Protein AF-A0A147GNE6-F1 (afdb_monomer_lite)

Sequence (212 aa):
MFSPSEQPIYFDRAHRKVYYVHQGRKRFWLFDPSVVEARSADWSLVDAELHTKLGGSTTSISRSYHMVFLVRSSERDPTIVDHFVLPALDFPGAMWEYIRGYMEAGTPPLRAGEAPPFKGQGFDMIEALKQRIRDYRRDWKEFFWKQLFFHLTLPLFLVFLLVNRCVVWTAQTVHWPKEITEALGPPITEADLAADSEHRLRAASERTAAGA

Radius of gyration: 23.29 Å; chains: 1; bounding box: 66×35×62 Å

Organism: NCBI:txid433924

Foldseek 3Di:
DDAFPDFDWDQDQVQQKIKTWDFPDPPPDPPDDTDIEIDMAHNLQKDKDKDWDWDDDPVDIDIFIKIKIFGAPDNVGRDTPGIDIDGTAPCVPLVVCQSCCSRPHPDDHDDPPDDRDPPPDDPPPVVVVVVCVVCVVVCCVVPVVVVVVCVVCVVVVVVVVVVVVVCVVPRDDYDYDPVVDVSVDDDCDVVNVVVPPVCPVHNDDPPPPPPD

Structure (mmCIF, N/CA/C/O backbone):
data_AF-A0A147GNE6-F1
#
_entry.id   AF-A0A147GNE6-F1
#
loop_
_atom_site.group_PDB
_atom_site.id
_atom_site.type_symbol
_atom_site.label_atom_id
_atom_site.label_alt_id
_atom_site.label_comp_id
_atom_site.label_asym_id
_atom_site.label_entity_id
_atom_site.label_seq_id
_atom_site.pdbx_PDB_ins_code
_atom_site.Cartn_x
_atom_site.Cartn_y
_atom_site.Cartn_z
_atom_site.occupancy
_atom_site.B_iso_or_equiv
_atom_site.auth_seq_id
_atom_site.auth_comp_id
_atom_site.auth_asym_id
_atom_site.auth_atom_id
_atom_site.pdbx_PDB_model_num
ATOM 1 N N . MET A 1 1 ? 15.243 -9.785 6.137 1.00 45.12 1 MET A N 1
ATOM 2 C CA . MET A 1 1 ? 13.906 -10.326 5.841 1.00 45.12 1 MET A CA 1
ATOM 3 C C . MET A 1 1 ? 13.143 -9.370 4.953 1.00 45.12 1 MET A C 1
ATOM 5 O O . MET A 1 1 ? 13.105 -8.182 5.273 1.00 45.12 1 MET A O 1
ATOM 9 N N . PHE A 1 2 ? 12.665 -9.886 3.825 1.00 40.91 2 PHE A N 1
ATOM 10 C CA . PHE A 1 2 ? 11.980 -9.136 2.777 1.00 40.91 2 PHE A CA 1
ATOM 11 C C . PHE A 1 2 ? 10.545 -8.830 3.202 1.00 40.91 2 PHE A C 1
ATOM 13 O O . PHE A 1 2 ? 9.928 -9.648 3.879 1.00 40.91 2 PHE A O 1
ATOM 20 N N . SER A 1 3 ? 10.045 -7.648 2.844 1.00 46.22 3 SER A N 1
ATOM 21 C CA . SER A 1 3 ? 8.628 -7.331 3.017 1.00 46.22 3 SER A CA 1
ATOM 22 C C . SER A 1 3 ? 7.775 -8.278 2.155 1.00 46.22 3 SER A C 1
ATOM 24 O O . SER A 1 3 ? 8.269 -8.748 1.125 1.00 46.22 3 SER A O 1
ATOM 26 N N . PRO A 1 4 ? 6.513 -8.541 2.534 1.00 51.97 4 PRO A N 1
ATOM 27 C CA . PRO A 1 4 ? 5.564 -9.278 1.711 1.00 51.97 4 PRO A CA 1
ATOM 28 C C . PRO A 1 4 ? 5.521 -8.680 0.305 1.00 51.97 4 PRO A C 1
ATOM 30 O O . PRO A 1 4 ? 5.597 -7.454 0.158 1.00 51.97 4 PRO A O 1
ATOM 33 N N . SER A 1 5 ? 5.397 -9.536 -0.712 1.00 51.81 5 SER A N 1
ATOM 34 C CA . SER A 1 5 ? 5.250 -9.104 -2.109 1.00 51.81 5 SER A CA 1
ATOM 35 C C . SER A 1 5 ? 4.033 -8.201 -2.296 1.00 51.81 5 SER A C 1
ATOM 37 O O . SER A 1 5 ? 4.056 -7.307 -3.139 1.00 51.81 5 SER A O 1
ATOM 39 N N . GLU A 1 6 ? 3.003 -8.412 -1.476 1.00 58.81 6 GLU A N 1
ATOM 40 C CA . GLU A 1 6 ? 1.766 -7.648 -1.478 1.00 58.81 6 GLU A CA 1
ATOM 41 C C . GLU A 1 6 ? 1.372 -7.276 -0.044 1.00 58.81 6 GLU A C 1
ATOM 43 O O . GLU A 1 6 ? 1.338 -8.116 0.855 1.00 58.81 6 GLU A O 1
ATOM 48 N N . GLN A 1 7 ? 1.066 -5.998 0.168 1.00 64.94 7 GLN A N 1
ATOM 49 C CA . GLN A 1 7 ? 0.439 -5.483 1.387 1.00 64.94 7 GLN A CA 1
ATOM 50 C C . GLN A 1 7 ? -0.898 -4.859 0.986 1.00 64.94 7 GLN A C 1
ATOM 52 O O . GLN A 1 7 ? -1.028 -3.632 0.997 1.00 64.94 7 GLN A O 1
ATOM 57 N N . PRO A 1 8 ? -1.861 -5.664 0.504 1.00 71.50 8 PRO A N 1
ATOM 58 C CA . PRO A 1 8 ? -3.155 -5.127 0.137 1.00 71.50 8 PRO A CA 1
ATOM 59 C C . PRO A 1 8 ? -3.835 -4.586 1.396 1.00 71.50 8 PRO A C 1
ATOM 61 O O . PRO A 1 8 ? -3.737 -5.150 2.489 1.00 71.50 8 PRO A O 1
ATOM 64 N N . ILE A 1 9 ? -4.508 -3.460 1.217 1.00 81.38 9 ILE A N 1
ATOM 65 C CA . ILE A 1 9 ? -5.339 -2.832 2.232 1.00 81.38 9 ILE A CA 1
ATOM 66 C C . ILE A 1 9 ? -6.736 -2.796 1.634 1.00 81.38 9 ILE A C 1
ATOM 68 O O . ILE A 1 9 ? -6.919 -2.291 0.525 1.00 81.38 9 ILE A O 1
ATOM 72 N N . TYR A 1 10 ? -7.700 -3.357 2.350 1.00 82.31 10 TYR A N 1
ATOM 73 C CA . TYR A 1 10 ? -9.092 -3.369 1.939 1.00 82.31 10 TYR A CA 1
ATOM 74 C C . TYR A 1 10 ? -9.930 -2.550 2.908 1.00 82.31 10 TYR A C 1
ATOM 76 O O . TYR A 1 10 ? -9.891 -2.764 4.119 1.00 82.31 10 TYR A O 1
ATOM 84 N N . PHE A 1 11 ? -10.714 -1.637 2.352 1.00 82.38 11 PHE A N 1
ATOM 85 C CA . PHE A 1 11 ? -11.645 -0.800 3.090 1.00 82.38 11 PHE A CA 1
ATOM 86 C C . PHE A 1 11 ? -13.054 -1.369 2.910 1.00 82.38 11 PHE A C 1
ATOM 88 O O . PHE A 1 11 ? -13.642 -1.289 1.828 1.00 82.38 11 PHE A O 1
ATOM 95 N N . ASP A 1 12 ? -13.589 -1.969 3.969 1.00 79.44 12 ASP A N 1
ATOM 96 C CA . ASP A 1 12 ? -14.934 -2.525 3.996 1.00 79.44 12 ASP A CA 1
ATOM 97 C C . ASP A 1 12 ? -15.895 -1.546 4.660 1.00 79.44 12 ASP A C 1
ATOM 99 O O . ASP A 1 12 ? -15.990 -1.430 5.886 1.00 79.44 12 ASP A O 1
ATOM 103 N N . ARG A 1 13 ? -16.648 -0.852 3.812 1.00 77.69 13 ARG A N 1
ATOM 104 C CA . ARG A 1 13 ? -17.685 0.074 4.245 1.00 77.69 13 ARG A CA 1
ATOM 105 C C . ARG A 1 13 ? -18.858 -0.642 4.918 1.00 77.69 13 ARG A C 1
ATOM 107 O O . ARG A 1 13 ? -19.396 -0.107 5.884 1.00 77.69 13 ARG A O 1
ATOM 114 N N . ALA A 1 14 ? -19.277 -1.807 4.419 1.00 74.56 14 ALA A N 1
ATOM 115 C CA . ALA A 1 14 ? -20.491 -2.481 4.884 1.00 74.56 14 ALA A CA 1
ATOM 116 C C . ALA A 1 14 ? -20.386 -2.847 6.368 1.00 74.56 14 ALA A C 1
ATOM 118 O O . ALA A 1 14 ? -21.332 -2.649 7.130 1.00 74.56 14 ALA A O 1
ATOM 119 N N . HIS A 1 15 ? -19.200 -3.288 6.783 1.00 78.56 15 HIS A N 1
ATOM 120 C CA . HIS A 1 15 ? -18.908 -3.626 8.174 1.00 78.56 15 HIS A CA 1
ATOM 121 C C . HIS A 1 15 ? -18.142 -2.525 8.926 1.00 78.56 15 HIS A C 1
ATOM 123 O O . HIS A 1 15 ? -17.858 -2.689 10.111 1.00 78.56 15 HIS A O 1
ATOM 129 N N . ARG A 1 16 ? -17.822 -1.399 8.266 1.00 84.38 16 ARG A N 1
ATOM 130 C CA . ARG A 1 16 ? -16.936 -0.320 8.750 1.00 84.38 16 ARG A CA 1
ATOM 131 C C . ARG A 1 16 ? -15.601 -0.837 9.298 1.00 84.38 16 ARG A C 1
ATOM 133 O O . ARG A 1 16 ? -15.157 -0.419 10.370 1.00 84.38 16 ARG A O 1
ATOM 140 N N . LYS A 1 17 ? -14.964 -1.746 8.564 1.00 87.56 17 LYS A N 1
ATOM 141 C CA . LYS A 1 17 ? -13.689 -2.366 8.936 1.00 87.56 17 LYS A CA 1
ATOM 142 C C . LYS A 1 17 ? -12.626 -2.108 7.886 1.00 87.56 17 LYS A C 1
ATOM 144 O O . LYS A 1 17 ? -12.915 -1.927 6.708 1.00 87.56 17 LYS A O 1
ATOM 149 N N . VAL A 1 18 ? -11.376 -2.115 8.322 1.00 88.56 18 VAL A N 1
ATOM 150 C CA . VAL A 1 18 ? -10.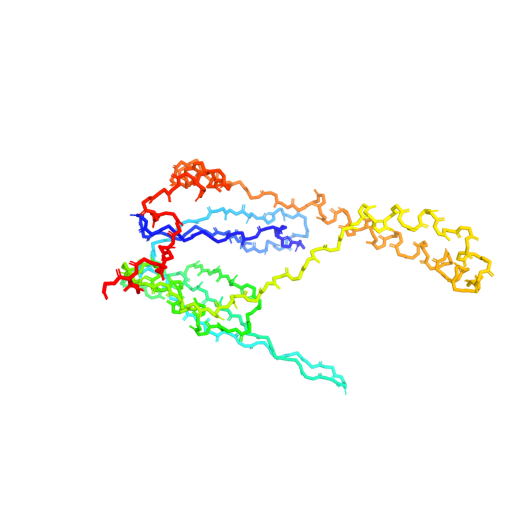216 -2.117 7.437 1.00 88.56 18 VAL A CA 1
ATOM 151 C C . VAL A 1 18 ? -9.469 -3.413 7.645 1.00 88.56 18 VAL A C 1
ATOM 153 O O . VAL A 1 18 ? -9.128 -3.766 8.775 1.00 88.56 18 VAL A O 1
ATOM 156 N N . TYR A 1 19 ? -9.205 -4.107 6.548 1.00 86.88 19 TYR A N 1
ATOM 157 C CA . TYR A 1 19 ? -8.381 -5.299 6.531 1.00 86.88 19 TYR A CA 1
ATOM 158 C C . TYR A 1 19 ? -7.017 -4.941 5.960 1.00 86.88 19 TYR A C 1
ATOM 160 O O . TYR A 1 19 ? -6.917 -4.363 4.879 1.00 86.88 19 TYR A O 1
ATOM 168 N N . TYR A 1 20 ? -5.959 -5.255 6.694 1.00 87.19 20 TYR A N 1
ATOM 169 C CA . TYR A 1 20 ? -4.600 -4.885 6.324 1.00 87.19 20 TYR A CA 1
ATOM 170 C C . TYR A 1 20 ? -3.617 -5.975 6.732 1.00 87.19 20 TYR A C 1
ATOM 172 O O . TYR A 1 20 ? -3.899 -6.830 7.573 1.00 87.19 20 TYR A O 1
ATOM 180 N N . VAL A 1 21 ? -2.438 -5.945 6.121 1.00 83.00 21 VAL A N 1
ATOM 181 C CA . VAL A 1 21 ? -1.370 -6.899 6.415 1.00 83.00 21 VAL A CA 1
ATOM 182 C C . VAL A 1 21 ? -0.480 -6.348 7.518 1.00 83.00 21 VAL A C 1
ATOM 184 O O . VAL A 1 21 ? 0.205 -5.343 7.332 1.00 83.00 21 VAL A O 1
ATOM 187 N N . HIS A 1 22 ? -0.453 -7.037 8.652 1.00 81.31 22 HIS A N 1
ATOM 188 C CA . HIS A 1 22 ? 0.481 -6.783 9.734 1.00 81.31 22 HIS A CA 1
ATOM 189 C C . HIS A 1 22 ? 1.761 -7.593 9.535 1.00 81.31 22 HIS A C 1
ATOM 191 O O . HIS A 1 22 ? 1.734 -8.803 9.296 1.00 81.31 22 HIS A O 1
ATOM 197 N N . GLN A 1 23 ? 2.899 -6.923 9.689 1.00 72.75 23 GLN A N 1
ATOM 198 C CA . GLN A 1 23 ? 4.193 -7.582 9.809 1.00 72.75 23 GLN A CA 1
ATOM 199 C C . GLN A 1 23 ? 4.615 -7.566 11.269 1.00 72.75 23 GLN A C 1
ATOM 201 O O . GLN A 1 23 ? 4.958 -6.518 11.821 1.00 72.75 23 GLN A O 1
ATOM 206 N N . GLY A 1 24 ? 4.627 -8.751 11.875 1.00 65.12 24 GLY A N 1
ATOM 207 C CA . GLY A 1 24 ? 5.123 -8.941 13.227 1.00 65.12 24 GLY A CA 1
ATOM 208 C C . GLY A 1 24 ? 6.567 -8.464 13.375 1.00 65.12 24 GLY A C 1
ATOM 209 O O . GLY A 1 24 ? 7.368 -8.475 12.432 1.00 65.12 24 GLY A O 1
ATOM 210 N N . ARG A 1 25 ? 6.915 -8.051 14.597 1.00 60.41 25 ARG A N 1
ATOM 211 C CA . ARG A 1 25 ? 8.242 -7.532 14.945 1.00 60.41 25 ARG A CA 1
ATOM 212 C C . ARG A 1 25 ? 9.329 -8.513 14.488 1.00 60.41 25 ARG A C 1
ATOM 214 O O . ARG A 1 25 ? 9.277 -9.695 14.829 1.00 60.41 25 ARG A O 1
ATOM 221 N N . LYS A 1 26 ? 10.327 -8.018 13.741 1.00 55.25 26 LYS A N 1
ATOM 222 C CA . LYS A 1 26 ? 11.506 -8.808 13.346 1.00 55.25 26 LYS A CA 1
ATOM 223 C C . LYS A 1 26 ? 12.132 -9.406 14.603 1.00 55.25 26 LYS A C 1
ATOM 225 O O . LYS A 1 26 ? 12.633 -8.669 15.455 1.00 55.25 26 LYS A O 1
ATOM 230 N N . ARG A 1 27 ? 12.063 -10.731 14.736 1.00 56.00 27 ARG A N 1
ATOM 231 C CA . ARG A 1 27 ? 12.739 -11.443 15.818 1.00 56.00 27 ARG A CA 1
ATOM 232 C C . ARG A 1 27 ? 14.250 -11.320 15.630 1.00 56.00 27 ARG A C 1
ATOM 234 O O . ARG A 1 27 ? 14.744 -11.154 14.519 1.00 56.00 27 ARG A O 1
ATOM 241 N N . PHE A 1 28 ? 14.967 -11.359 16.747 1.00 53.28 28 PHE A N 1
ATOM 242 C CA . PHE A 1 28 ? 16.404 -11.084 16.857 1.00 53.28 28 PHE A CA 1
ATOM 243 C C . PHE A 1 28 ? 17.291 -12.013 16.000 1.00 53.28 28 PHE A C 1
ATOM 245 O O . PHE A 1 28 ? 18.455 -11.702 15.760 1.00 53.28 28 PHE A O 1
ATOM 252 N N . TRP A 1 29 ? 16.756 -13.140 15.520 1.00 54.69 29 TRP A N 1
ATOM 253 C CA . TRP A 1 29 ? 17.508 -14.160 14.797 1.00 54.69 29 TRP A CA 1
ATOM 254 C C . TRP A 1 29 ? 17.283 -14.099 13.276 1.00 54.69 29 TRP A C 1
ATOM 256 O O . TRP A 1 29 ? 16.155 -13.989 12.804 1.00 54.69 29 TRP A O 1
ATOM 266 N N . LEU A 1 30 ? 18.373 -14.188 12.503 1.00 56.62 30 LEU A N 1
ATOM 267 C CA . LEU A 1 30 ? 18.421 -13.926 11.053 1.00 56.62 30 LEU A CA 1
ATOM 268 C C . LEU A 1 30 ? 17.545 -14.842 10.178 1.00 56.62 30 LEU A C 1
ATOM 270 O O . LEU A 1 30 ? 17.243 -14.455 9.048 1.00 56.62 30 LEU A O 1
ATOM 274 N N . PHE A 1 31 ? 17.128 -16.009 10.675 1.00 56.28 31 PHE A N 1
ATOM 275 C CA . PHE A 1 31 ? 16.315 -16.968 9.914 1.00 56.28 31 PHE A CA 1
ATOM 276 C C . PHE A 1 31 ? 14.947 -17.252 10.534 1.00 56.28 31 PHE A C 1
ATOM 278 O O . PHE A 1 31 ? 14.250 -18.149 10.065 1.00 56.28 31 PHE A O 1
ATOM 285 N N . ASP A 1 32 ? 14.551 -16.517 11.574 1.00 50.44 32 ASP A N 1
ATOM 286 C CA . ASP A 1 32 ? 13.225 -16.724 12.146 1.00 50.44 32 ASP A CA 1
ATOM 287 C C . ASP A 1 32 ? 12.172 -16.128 11.191 1.00 50.44 32 ASP A C 1
ATOM 289 O O . ASP A 1 32 ? 12.327 -14.977 10.758 1.00 50.44 32 ASP A O 1
ATOM 293 N N . PRO A 1 33 ? 11.122 -16.879 10.812 1.00 57.16 33 PRO A N 1
ATOM 294 C CA . PRO A 1 33 ? 10.108 -16.372 9.907 1.00 57.16 33 PRO A CA 1
ATOM 295 C C . PRO A 1 33 ? 9.385 -15.169 10.527 1.00 57.16 33 PRO A C 1
ATOM 297 O O . PRO A 1 33 ? 8.782 -15.266 11.593 1.00 57.16 33 PRO A O 1
ATOM 300 N N . SER A 1 34 ? 9.437 -14.015 9.857 1.00 60.28 34 SER A N 1
ATOM 301 C CA . SER A 1 34 ? 8.537 -12.892 10.109 1.00 60.28 34 SER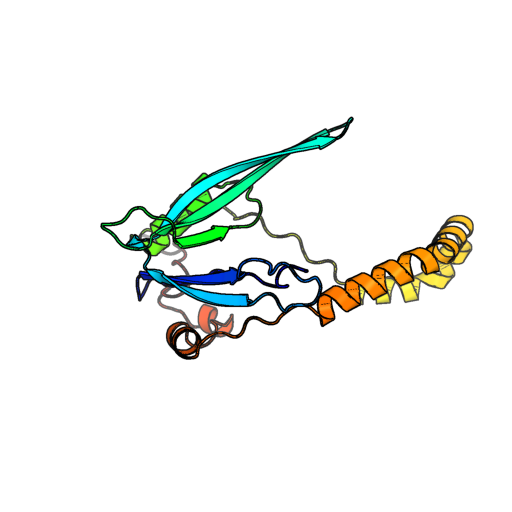 A CA 1
ATOM 302 C C . SER A 1 34 ? 7.127 -13.406 9.908 1.00 60.28 34 SER A C 1
ATOM 304 O O . SER A 1 34 ? 6.817 -14.061 8.913 1.00 60.28 34 SER A O 1
ATOM 306 N N . VAL A 1 35 ? 6.300 -13.170 10.911 1.00 66.06 35 VAL A N 1
ATOM 307 C CA . VAL A 1 35 ? 4.902 -13.549 10.868 1.00 66.06 35 VAL A CA 1
ATOM 308 C C . VAL A 1 35 ? 4.174 -12.434 10.133 1.00 66.06 35 VAL A C 1
ATOM 310 O O . VAL A 1 35 ? 4.147 -11.291 10.593 1.00 66.06 35 VAL A O 1
ATOM 313 N N . VAL A 1 36 ? 3.670 -12.768 8.951 1.00 71.44 36 VAL A N 1
ATOM 314 C CA . VAL A 1 36 ? 2.848 -11.888 8.127 1.00 71.44 36 VAL A CA 1
ATOM 315 C C . VAL A 1 36 ? 1.415 -12.363 8.284 1.00 71.44 36 VAL A C 1
ATOM 317 O O . VAL A 1 36 ? 1.079 -13.470 7.867 1.00 71.44 36 VAL A O 1
ATOM 320 N N . GLU A 1 37 ? 0.588 -11.542 8.912 1.00 77.00 37 GLU A N 1
ATOM 321 C CA . GLU A 1 37 ? -0.793 -11.878 9.253 1.00 77.00 37 GLU A CA 1
ATOM 322 C C . GLU A 1 37 ? -1.731 -10.816 8.699 1.00 77.00 37 GLU A C 1
ATOM 324 O O . GLU A 1 37 ? -1.453 -9.621 8.793 1.00 77.00 37 GLU A O 1
ATOM 329 N N . ALA A 1 38 ? -2.864 -11.238 8.147 1.00 80.00 38 ALA A N 1
ATOM 330 C CA . ALA A 1 38 ? -3.954 -10.315 7.880 1.00 80.00 38 ALA A CA 1
ATOM 331 C C . ALA A 1 38 ? -4.689 -10.003 9.189 1.00 80.00 38 ALA A C 1
ATOM 333 O O . ALA A 1 38 ? -5.060 -10.906 9.941 1.00 80.00 38 ALA A O 1
ATOM 334 N N . ARG A 1 39 ? -4.903 -8.716 9.453 1.00 85.25 39 ARG A N 1
ATOM 335 C CA . ARG A 1 39 ? -5.644 -8.214 10.610 1.00 85.25 39 ARG A CA 1
ATOM 336 C C . ARG A 1 39 ? -6.813 -7.361 10.157 1.00 85.25 39 ARG A C 1
ATOM 338 O O . ARG A 1 39 ? -6.821 -6.827 9.051 1.00 85.25 39 ARG A O 1
ATOM 345 N N . SER A 1 40 ? -7.795 -7.240 11.038 1.00 88.44 40 SER A N 1
ATOM 346 C CA . SER A 1 40 ? -8.934 -6.346 10.872 1.00 88.44 40 SER A CA 1
ATOM 347 C C . SER A 1 40 ? -8.947 -5.316 11.993 1.00 88.44 40 SER A C 1
ATOM 349 O O . SER A 1 40 ? -8.795 -5.696 13.154 1.00 88.44 40 SER A O 1
ATOM 351 N N . ALA A 1 41 ? -9.201 -4.057 11.661 1.00 88.69 41 ALA A N 1
ATOM 352 C CA . ALA A 1 41 ? -9.485 -3.004 12.628 1.00 88.69 41 ALA A CA 1
ATOM 353 C C . ALA A 1 41 ? -10.825 -2.341 12.308 1.00 88.69 41 ALA A C 1
ATOM 355 O O . ALA A 1 41 ? -11.187 -2.193 11.139 1.00 88.69 41 ALA A O 1
ATOM 356 N N . ASP A 1 42 ? -11.552 -1.928 13.342 1.00 90.94 42 ASP A N 1
ATOM 357 C CA . ASP A 1 42 ? -12.733 -1.088 13.167 1.00 90.94 42 ASP A CA 1
ATOM 358 C C . ASP A 1 42 ? -12.301 0.308 12.710 1.00 90.94 42 ASP A C 1
ATOM 360 O O . ASP A 1 42 ? -11.353 0.878 13.248 1.00 90.94 42 ASP A O 1
ATOM 364 N N . TRP A 1 43 ? -13.011 0.883 11.737 1.00 90.94 43 TRP A N 1
ATOM 365 C CA . TRP A 1 43 ? -12.677 2.195 11.173 1.00 90.94 43 TRP A CA 1
ATOM 366 C C . TRP A 1 43 ? -12.624 3.305 12.231 1.00 90.94 43 TRP A C 1
ATOM 368 O O . TRP A 1 43 ? -11.774 4.182 12.149 1.00 90.94 43 TRP A O 1
ATOM 378 N N . SER A 1 44 ? -13.467 3.241 13.271 1.00 90.56 44 SER A N 1
ATOM 379 C CA . SER A 1 44 ? -13.461 4.224 14.368 1.00 90.56 44 SER A CA 1
ATOM 380 C C . SER A 1 44 ? -12.191 4.196 15.226 1.00 90.56 44 SER A C 1
ATOM 382 O O . SER A 1 44 ? -11.960 5.115 16.012 1.00 90.56 44 SER A O 1
ATOM 384 N N . LEU A 1 45 ? -11.364 3.157 15.100 1.00 91.81 45 LEU A N 1
ATOM 385 C CA . LEU A 1 45 ? -10.090 3.012 15.805 1.00 91.81 45 LEU A CA 1
ATOM 386 C C . LEU A 1 45 ? -8.886 3.395 14.942 1.00 91.81 45 LEU A C 1
ATOM 388 O O . LEU A 1 45 ? -7.757 3.307 15.422 1.00 91.81 45 LEU A O 1
ATOM 392 N N . VAL A 1 46 ? -9.113 3.786 13.688 1.00 91.56 46 VAL A N 1
ATOM 393 C CA . VAL A 1 46 ? -8.055 4.120 12.742 1.00 91.56 46 VAL A CA 1
ATOM 394 C C . VAL A 1 46 ? -7.907 5.635 12.645 1.00 91.56 46 VAL A C 1
ATOM 396 O O . VAL A 1 46 ? -8.828 6.329 12.225 1.00 91.56 46 VAL A O 1
ATOM 399 N N . ASP A 1 47 ? -6.721 6.133 12.978 1.00 90.44 47 ASP A N 1
ATOM 400 C CA . ASP A 1 47 ? -6.329 7.528 12.780 1.00 90.44 47 ASP A CA 1
ATOM 401 C C . ASP A 1 47 ? -5.338 7.615 11.609 1.00 90.44 47 ASP A C 1
ATOM 403 O O . ASP A 1 47 ? -4.489 6.740 11.448 1.00 90.44 47 ASP A O 1
ATOM 407 N N . ALA A 1 48 ? -5.416 8.656 10.777 1.00 90.12 48 ALA A N 1
ATOM 408 C CA . ALA A 1 48 ? -4.489 8.846 9.659 1.00 90.12 48 ALA A CA 1
ATOM 409 C C . ALA A 1 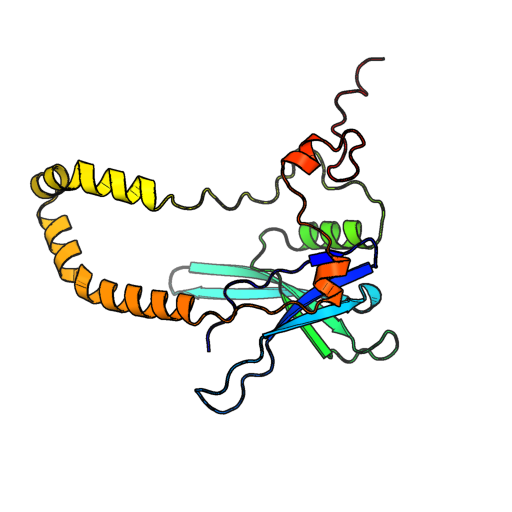48 ? -3.512 9.997 9.913 1.00 90.12 48 ALA A C 1
ATOM 411 O O . ALA A 1 48 ? -3.905 11.110 10.258 1.00 90.12 48 ALA A O 1
ATOM 412 N N . GLU A 1 49 ? -2.233 9.740 9.660 1.00 89.69 49 GLU A N 1
ATOM 413 C CA . GLU A 1 49 ? -1.148 10.707 9.738 1.00 89.69 49 GLU A CA 1
ATOM 414 C C . GLU A 1 49 ? -0.410 10.827 8.403 1.00 89.69 49 GLU A C 1
ATOM 416 O O . GLU A 1 49 ? -0.136 9.845 7.707 1.00 89.69 49 GLU A O 1
ATOM 421 N N . LEU A 1 50 ? -0.017 12.054 8.063 1.00 87.94 50 LEU A N 1
ATOM 422 C CA . LEU A 1 50 ? 0.822 12.322 6.903 1.00 87.94 50 LEU A CA 1
ATOM 423 C C . LEU A 1 50 ? 2.297 12.323 7.303 1.00 87.94 50 LEU A C 1
ATOM 425 O O . LEU A 1 50 ? 2.784 13.250 7.948 1.00 87.94 50 LEU A O 1
ATOM 429 N N . HIS A 1 51 ? 3.032 11.310 6.859 1.00 85.81 51 HIS A N 1
ATOM 430 C CA . HIS A 1 51 ? 4.473 11.211 7.055 1.00 85.81 51 HIS A CA 1
ATOM 431 C C 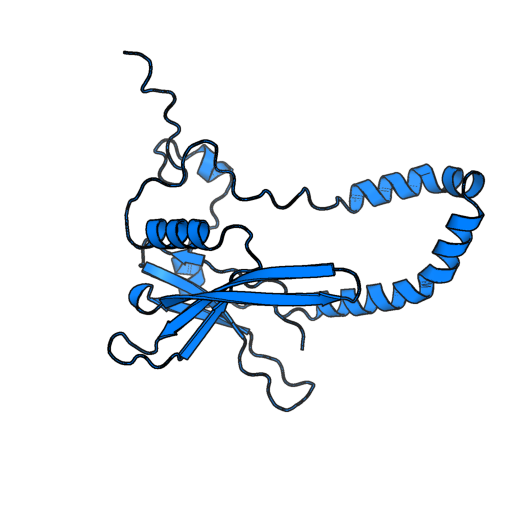. HIS A 1 51 ? 5.197 11.664 5.792 1.00 85.81 51 HIS A C 1
ATOM 433 O O . HIS A 1 51 ? 4.826 11.320 4.671 1.00 85.81 51 HIS A O 1
ATOM 439 N N . THR A 1 52 ? 6.261 12.446 5.957 1.00 83.62 52 THR A N 1
ATOM 440 C CA . THR A 1 52 ? 7.066 12.936 4.832 1.00 83.62 52 THR A CA 1
ATOM 441 C C . THR A 1 52 ? 8.481 12.401 4.950 1.00 83.62 52 THR A C 1
ATOM 443 O O . THR A 1 52 ? 9.163 12.643 5.944 1.00 83.62 52 THR A O 1
ATOM 446 N N . LYS A 1 53 ? 8.948 11.706 3.914 1.00 81.62 53 LYS A N 1
ATOM 447 C CA . LYS A 1 53 ? 10.328 11.242 3.809 1.00 81.62 53 LYS A CA 1
ATOM 448 C C . LYS A 1 53 ? 11.092 12.132 2.839 1.00 81.62 53 LYS A C 1
ATOM 450 O O . LYS A 1 53 ? 10.732 12.258 1.672 1.00 81.62 53 LYS A O 1
ATOM 455 N N . LEU A 1 54 ? 12.161 12.746 3.332 1.00 81.38 54 LEU A N 1
ATOM 456 C CA . LEU A 1 54 ? 13.107 13.515 2.529 1.00 81.38 54 LEU A CA 1
ATOM 457 C C . LEU A 1 54 ? 14.301 12.618 2.202 1.00 81.38 54 LEU A C 1
ATOM 459 O O . LEU A 1 54 ? 14.954 12.095 3.103 1.00 81.38 54 LEU A O 1
ATOM 463 N N . GLY A 1 55 ? 14.562 12.415 0.916 1.00 75.75 55 GLY A N 1
ATOM 464 C CA . GLY A 1 55 ? 15.721 11.681 0.419 1.00 75.75 55 GLY A CA 1
ATOM 465 C C . GLY A 1 55 ? 16.557 12.590 -0.465 1.00 75.75 55 GLY A C 1
ATOM 466 O O . GLY A 1 55 ? 16.031 13.159 -1.414 1.00 75.75 55 GLY A O 1
ATOM 467 N N . GLY A 1 56 ? 17.844 12.738 -0.171 1.00 73.75 56 GLY A N 1
ATOM 468 C CA . GLY A 1 56 ? 18.757 13.559 -0.964 1.00 73.75 56 GLY A CA 1
ATOM 469 C C . GLY A 1 56 ? 19.954 12.759 -1.460 1.00 73.75 56 GLY A C 1
ATOM 470 O O . GLY A 1 56 ? 20.488 11.920 -0.738 1.00 73.75 56 GLY A O 1
ATOM 471 N N . SER A 1 57 ? 20.381 13.042 -2.684 1.00 71.06 57 SER A N 1
ATOM 472 C CA . SER A 1 57 ? 21.720 12.745 -3.195 1.00 71.06 57 SER A CA 1
ATOM 473 C C . SER A 1 57 ? 22.480 14.059 -3.400 1.00 71.06 57 SER A C 1
ATOM 475 O O . SER A 1 57 ? 21.910 15.141 -3.269 1.00 71.06 57 SER A O 1
ATOM 477 N N . THR A 1 58 ? 23.760 13.991 -3.764 1.00 74.69 58 THR A N 1
ATOM 478 C CA . THR A 1 58 ? 24.565 15.180 -4.097 1.00 74.69 58 THR A CA 1
ATOM 479 C C . THR A 1 58 ? 24.001 16.006 -5.260 1.00 74.69 58 THR A C 1
ATOM 481 O O . THR A 1 58 ? 24.396 17.157 -5.417 1.00 74.69 58 THR A O 1
ATOM 484 N N . THR A 1 59 ? 23.082 15.458 -6.062 1.00 74.31 59 THR A N 1
ATOM 485 C CA . THR A 1 59 ? 22.530 16.109 -7.263 1.00 74.31 59 THR A CA 1
ATOM 486 C C . THR A 1 59 ? 21.014 16.294 -7.244 1.00 74.31 59 THR A C 1
ATOM 488 O O . THR A 1 59 ? 20.475 16.949 -8.133 1.00 74.31 59 THR A O 1
ATOM 491 N N . SER A 1 60 ? 20.297 15.733 -6.268 1.00 64.62 60 SER A N 1
ATOM 492 C CA . SER A 1 60 ? 18.834 15.825 -6.220 1.00 64.62 60 SER A CA 1
ATOM 493 C C . SER A 1 60 ? 18.284 15.692 -4.809 1.00 64.62 60 SER A C 1
ATOM 495 O O . SER A 1 60 ? 18.781 14.906 -4.006 1.00 64.62 60 SER A O 1
ATOM 497 N N . ILE A 1 61 ? 17.215 16.435 -4.529 1.00 78.94 61 ILE A N 1
ATOM 498 C CA . ILE A 1 61 ? 16.398 16.283 -3.327 1.00 78.94 61 ILE A CA 1
ATOM 499 C C . ILE A 1 61 ? 15.036 15.773 -3.783 1.00 78.94 61 ILE A C 1
ATOM 501 O O . ILE A 1 61 ? 14.368 16.388 -4.608 1.00 78.94 61 ILE A O 1
ATOM 505 N N . SER A 1 62 ? 14.640 14.636 -3.237 1.00 77.56 62 SER A N 1
ATOM 506 C CA . SER A 1 62 ? 13.336 14.017 -3.415 1.00 77.56 62 SER A CA 1
ATOM 507 C C . SER A 1 62 ? 12.555 14.101 -2.110 1.00 77.56 62 SER A C 1
ATOM 509 O O . SER A 1 62 ? 13.105 13.970 -1.012 1.00 77.56 62 SER A O 1
ATOM 511 N N . ARG A 1 63 ? 11.252 14.334 -2.231 1.00 79.81 63 ARG A N 1
ATOM 512 C CA . ARG A 1 63 ? 10.317 14.299 -1.114 1.00 79.81 63 ARG A CA 1
ATOM 513 C C . ARG A 1 63 ? 9.213 13.318 -1.470 1.00 79.81 63 ARG A C 1
ATOM 515 O O . ARG A 1 63 ? 8.562 13.483 -2.493 1.00 79.81 63 ARG A O 1
ATOM 522 N N . SER A 1 64 ? 9.020 12.317 -0.625 1.00 82.12 64 SER A N 1
ATOM 523 C CA . SER A 1 64 ? 7.953 11.331 -0.765 1.00 82.12 64 SER A CA 1
ATOM 524 C C . SER A 1 64 ? 6.988 11.468 0.402 1.00 82.12 64 SER A C 1
ATOM 526 O O . SER A 1 64 ? 7.410 11.544 1.557 1.00 82.12 64 SER A O 1
ATOM 528 N N . TYR A 1 65 ? 5.696 11.505 0.096 1.00 80.62 65 TYR A N 1
ATOM 529 C CA . TYR A 1 65 ? 4.632 11.570 1.088 1.00 80.62 65 TYR A CA 1
ATOM 530 C C . TYR A 1 65 ? 4.036 10.183 1.288 1.00 80.62 65 TYR A C 1
ATOM 532 O O . TYR A 1 65 ? 3.726 9.493 0.322 1.00 80.62 65 TYR A O 1
ATOM 540 N N . HIS A 1 66 ? 3.881 9.776 2.539 1.00 84.25 66 HIS A N 1
ATOM 541 C CA . HIS A 1 66 ? 3.332 8.489 2.940 1.00 84.25 66 HIS A CA 1
ATOM 542 C C . HIS A 1 66 ? 2.160 8.732 3.882 1.00 84.25 66 HIS A C 1
ATOM 544 O O . HIS A 1 66 ? 2.285 9.507 4.828 1.00 84.25 66 HIS A O 1
ATOM 550 N N . MET A 1 67 ? 1.034 8.069 3.638 1.00 87.25 67 MET A N 1
ATOM 551 C CA . MET A 1 67 ? -0.093 8.115 4.565 1.00 87.25 67 MET A CA 1
ATOM 552 C C . MET A 1 67 ? -0.012 6.912 5.495 1.00 87.25 67 MET A C 1
ATOM 554 O O . MET A 1 67 ? -0.039 5.769 5.036 1.00 87.25 67 MET A O 1
ATOM 558 N N . VAL A 1 68 ? 0.148 7.182 6.785 1.00 90.19 68 VAL A N 1
ATOM 559 C CA . VAL A 1 68 ? 0.292 6.182 7.840 1.00 90.19 68 VAL A CA 1
ATOM 560 C C . VAL A 1 68 ? -1.013 6.128 8.609 1.00 90.19 68 VAL A C 1
ATOM 562 O O . VAL A 1 68 ? -1.450 7.127 9.163 1.00 90.19 68 VAL A O 1
ATOM 565 N N . PHE A 1 69 ? -1.633 4.962 8.639 1.00 91.19 69 PHE A N 1
ATOM 566 C CA . PHE A 1 69 ? -2.832 4.708 9.413 1.00 91.19 69 PHE A CA 1
ATOM 567 C C . PHE A 1 69 ? -2.429 4.026 10.712 1.00 91.19 69 PHE A C 1
ATOM 569 O O . PHE A 1 69 ? -1.867 2.930 10.694 1.00 91.19 69 PHE A O 1
ATOM 576 N N . LEU A 1 70 ? -2.686 4.693 11.827 1.00 91.75 70 LEU A N 1
ATOM 577 C CA . LEU A 1 70 ? -2.436 4.211 13.172 1.00 91.75 70 LEU A CA 1
ATOM 578 C C . LEU A 1 70 ? -3.696 3.533 13.701 1.00 91.75 70 LEU A C 1
ATOM 580 O O . LEU A 1 70 ? -4.791 4.080 13.607 1.00 91.75 70 LEU A O 1
ATOM 584 N N . VAL A 1 71 ? -3.538 2.343 14.267 1.00 91.56 71 VAL A N 1
ATOM 585 C CA . VAL A 1 71 ? -4.636 1.561 14.834 1.00 91.56 71 VAL A CA 1
ATOM 586 C C . VAL A 1 71 ? -4.562 1.650 16.351 1.00 91.56 71 VAL A C 1
ATOM 588 O O . VAL A 1 71 ? -3.576 1.220 16.958 1.00 91.56 71 VAL A O 1
ATOM 591 N N . ARG A 1 72 ? -5.609 2.197 16.969 1.00 90.44 72 ARG A N 1
ATOM 592 C CA . ARG A 1 72 ? -5.759 2.272 18.426 1.00 90.44 72 ARG A CA 1
ATOM 593 C C . ARG A 1 72 ? -6.225 0.948 19.020 1.00 90.44 72 ARG A C 1
ATOM 595 O O . ARG A 1 72 ? -6.934 0.178 18.379 1.00 90.44 72 ARG A O 1
ATOM 602 N N . SER A 1 73 ? -5.871 0.730 20.284 1.00 88.06 73 SER A N 1
ATOM 603 C CA . SER A 1 73 ? -6.341 -0.403 21.089 1.00 88.06 73 SER A CA 1
ATOM 604 C C . SER A 1 73 ? -7.861 -0.375 21.284 1.00 88.06 73 SER A C 1
ATOM 606 O O . SER A 1 73 ? -8.540 -1.388 21.128 1.00 88.06 73 SER A O 1
ATOM 608 N N . SER A 1 74 ? -8.410 0.794 21.634 1.00 87.25 74 SER A N 1
ATOM 609 C CA . SER A 1 74 ? -9.848 0.984 21.845 1.00 87.25 74 SER A CA 1
ATOM 610 C C . SER A 1 74 ? -10.245 2.456 21.699 1.00 87.25 74 SER A C 1
ATOM 612 O O . SER A 1 74 ? -9.391 3.332 21.612 1.00 87.25 74 SER A O 1
ATOM 614 N N . GLU A 1 75 ? -11.544 2.758 21.715 1.00 85.75 75 GLU A N 1
ATOM 615 C CA . GLU A 1 75 ? -12.034 4.145 21.618 1.00 85.75 75 GLU A CA 1
ATOM 616 C C . GLU A 1 75 ? -11.662 5.003 22.837 1.00 85.75 75 GLU A C 1
ATOM 618 O O . GLU A 1 75 ? -11.621 6.227 22.750 1.00 85.75 75 GLU A O 1
ATOM 623 N N . ARG A 1 76 ? -11.405 4.369 23.988 1.00 84.12 76 ARG A N 1
ATOM 624 C CA . ARG A 1 76 ? -11.088 5.051 25.255 1.00 84.12 76 ARG A CA 1
ATOM 625 C C . ARG A 1 76 ? -9.598 5.062 25.579 1.00 84.12 76 ARG A C 1
ATOM 627 O O . ARG A 1 76 ? -9.183 5.807 26.461 1.00 84.12 76 ARG A O 1
ATOM 634 N N . ASP A 1 77 ? -8.821 4.225 24.900 1.00 86.31 77 ASP A N 1
ATOM 635 C CA . ASP A 1 77 ? -7.384 4.085 25.098 1.00 86.31 77 ASP A CA 1
ATOM 636 C C . ASP A 1 77 ? -6.651 4.517 23.819 1.00 86.31 77 ASP A C 1
ATOM 638 O O . ASP A 1 77 ? -6.707 3.794 22.819 1.00 86.31 77 ASP A O 1
ATOM 642 N N . PRO A 1 78 ? -5.949 5.667 23.831 1.00 84.69 78 PRO A N 1
ATOM 643 C CA . PRO A 1 78 ? -5.230 6.174 22.666 1.00 84.69 78 PRO A CA 1
ATOM 644 C C . PRO A 1 78 ? -3.960 5.375 22.337 1.00 84.69 78 PRO A C 1
ATOM 646 O O . PRO A 1 78 ? -3.229 5.744 21.420 1.00 84.69 78 PRO A O 1
ATOM 649 N N . THR A 1 79 ? -3.658 4.301 23.071 1.00 88.62 79 THR A N 1
ATOM 650 C CA . THR A 1 79 ? -2.491 3.458 22.807 1.00 88.62 79 THR A CA 1
ATOM 651 C C . THR A 1 79 ? -2.562 2.848 21.405 1.00 88.62 79 THR A C 1
ATOM 653 O O . THR A 1 79 ? -3.498 2.115 21.076 1.00 88.62 79 THR A O 1
ATOM 656 N N . ILE A 1 80 ? -1.542 3.123 20.588 1.00 88.75 80 ILE A N 1
ATOM 657 C CA . ILE A 1 80 ? -1.399 2.568 19.239 1.00 88.75 80 ILE A CA 1
ATOM 658 C C . ILE A 1 80 ? -0.901 1.126 19.334 1.00 88.75 80 ILE A C 1
ATOM 660 O O . ILE A 1 80 ? 0.188 0.866 19.850 1.00 88.75 80 ILE A O 1
ATOM 664 N N . VAL A 1 81 ? -1.697 0.190 18.825 1.00 87.56 81 VAL A N 1
ATOM 665 C CA . VAL A 1 81 ? -1.385 -1.249 18.824 1.00 87.56 81 VAL A CA 1
ATOM 666 C C . VAL A 1 81 ? -0.799 -1.715 17.500 1.00 87.56 81 VAL A C 1
ATOM 668 O O . VAL A 1 81 ? -0.095 -2.725 17.459 1.00 87.56 81 VAL A O 1
ATOM 671 N N . ASP A 1 82 ? -1.079 -0.990 16.418 1.00 88.00 82 ASP A N 1
ATOM 672 C CA . ASP A 1 82 ? -0.642 -1.362 15.080 1.00 88.00 82 ASP A CA 1
ATOM 673 C C . ASP A 1 82 ? -0.612 -0.161 14.129 1.00 88.00 82 ASP A C 1
ATOM 675 O O . ASP A 1 82 ? -1.099 0.921 14.454 1.00 88.00 82 ASP A O 1
ATOM 679 N N . HIS A 1 83 ? -0.042 -0.355 12.943 1.00 89.06 83 HIS A N 1
ATOM 680 C CA . HIS A 1 83 ? -0.128 0.614 11.859 1.00 89.06 83 HIS A CA 1
ATOM 681 C C . HIS A 1 83 ? -0.026 -0.062 10.492 1.00 89.06 83 HIS A C 1
ATOM 683 O O . HIS A 1 83 ? 0.613 -1.102 10.332 1.00 89.06 83 HIS A O 1
ATOM 689 N N . PHE A 1 84 ? -0.603 0.579 9.483 1.00 88.88 84 PHE A N 1
ATOM 690 C CA . PHE A 1 84 ? -0.408 0.229 8.081 1.00 88.88 84 PHE A CA 1
ATOM 691 C C . PHE A 1 84 ? -0.171 1.492 7.256 1.00 88.88 84 PHE A C 1
ATOM 693 O O . PHE A 1 84 ? -0.520 2.597 7.662 1.00 88.88 84 PHE A O 1
ATOM 700 N N . VAL A 1 85 ? 0.494 1.353 6.111 1.00 86.12 85 VAL A N 1
ATOM 701 C CA . VAL A 1 85 ? 1.012 2.500 5.356 1.00 86.12 85 VAL A CA 1
ATOM 702 C C . VAL A 1 85 ? 0.606 2.376 3.900 1.00 86.12 85 VAL A C 1
ATOM 704 O O . VAL A 1 85 ? 0.836 1.338 3.279 1.00 86.12 85 VAL A O 1
ATOM 707 N N . LEU A 1 86 ? 0.048 3.445 3.333 1.00 82.19 86 LEU A N 1
ATOM 708 C CA . LEU A 1 86 ? -0.069 3.540 1.885 1.00 82.19 86 LEU A CA 1
ATOM 709 C C . LEU A 1 86 ? 1.304 3.855 1.272 1.00 82.19 86 LEU A C 1
ATOM 711 O O . LEU A 1 86 ? 2.065 4.651 1.837 1.00 82.19 86 LEU A O 1
ATOM 715 N N . PRO A 1 87 ? 1.630 3.263 0.106 1.00 77.88 87 PRO A N 1
ATOM 716 C CA . PRO A 1 87 ? 2.833 3.598 -0.653 1.00 77.88 87 PRO A CA 1
ATOM 717 C C . PRO A 1 87 ? 2.962 5.104 -0.905 1.00 77.88 87 PRO A C 1
ATOM 719 O O . PRO A 1 87 ? 2.029 5.856 -0.658 1.00 77.88 87 PRO A O 1
ATOM 722 N N . ALA A 1 88 ? 4.112 5.556 -1.408 1.00 76.19 88 ALA A N 1
ATOM 723 C CA . ALA A 1 88 ? 4.301 6.976 -1.700 1.00 76.19 88 ALA A CA 1
ATOM 724 C C . ALA A 1 88 ? 3.167 7.524 -2.594 1.00 76.19 88 ALA A C 1
ATOM 726 O O . ALA A 1 88 ? 2.870 6.939 -3.637 1.00 76.19 88 ALA A O 1
ATOM 727 N N . LEU A 1 89 ? 2.549 8.625 -2.163 1.00 74.69 89 LEU A N 1
ATOM 728 C CA . LEU A 1 89 ? 1.427 9.286 -2.830 1.00 74.69 89 LEU A CA 1
ATOM 729 C C . LEU A 1 89 ? 1.825 10.700 -3.249 1.00 74.69 89 LEU A C 1
ATOM 731 O O . LEU A 1 89 ? 2.449 11.427 -2.479 1.00 74.69 89 LEU A O 1
ATOM 735 N N . ASP A 1 90 ? 1.374 11.121 -4.427 1.00 74.06 90 ASP A N 1
ATOM 736 C CA . ASP A 1 90 ? 1.538 12.506 -4.884 1.00 74.06 90 ASP A CA 1
ATOM 737 C C . ASP A 1 90 ? 0.476 13.441 -4.274 1.00 74.06 90 ASP A C 1
ATOM 739 O O . ASP A 1 90 ? 0.722 14.630 -4.074 1.00 74.06 90 ASP A O 1
ATOM 743 N N . PHE A 1 91 ? -0.694 12.894 -3.914 1.00 76.69 91 PHE A N 1
ATOM 744 C CA . PHE A 1 91 ? -1.860 13.646 -3.431 1.00 76.69 91 PHE A CA 1
ATOM 745 C C . PHE A 1 91 ? -2.426 13.055 -2.122 1.00 76.69 91 PHE A C 1
ATOM 747 O O . PHE A 1 91 ? -3.546 12.540 -2.103 1.00 76.69 91 PHE A O 1
ATOM 754 N N . PRO A 1 92 ? -1.674 13.095 -1.006 1.00 78.81 92 PRO A N 1
ATOM 755 C CA . PRO A 1 92 ? -2.073 12.435 0.240 1.00 78.81 92 PRO A CA 1
ATOM 756 C C . PRO A 1 92 ? -3.383 12.978 0.832 1.00 78.81 92 PRO A C 1
ATOM 758 O O . PRO A 1 92 ? -4.196 12.199 1.314 1.00 78.81 92 PRO A O 1
ATOM 761 N N . GLY A 1 93 ? -3.627 14.292 0.756 1.00 75.38 93 GLY A N 1
ATOM 762 C CA . GLY A 1 93 ? -4.854 14.901 1.287 1.00 75.38 93 GLY A CA 1
ATOM 763 C C . GLY A 1 93 ? -6.114 14.481 0.524 1.00 75.38 93 GLY A C 1
ATOM 764 O O . GLY A 1 93 ? -7.104 14.100 1.137 1.00 75.38 93 GLY A O 1
ATOM 765 N N . ALA A 1 94 ? -6.062 14.478 -0.812 1.00 77.69 94 ALA A N 1
ATOM 766 C CA . ALA A 1 94 ? -7.180 14.014 -1.636 1.00 77.69 94 ALA A CA 1
ATOM 767 C C . ALA A 1 94 ? -7.447 12.515 -1.432 1.00 77.69 94 ALA A C 1
ATOM 769 O O . ALA A 1 94 ? -8.598 12.094 -1.353 1.00 77.69 94 ALA A O 1
ATOM 770 N N . MET A 1 95 ? -6.384 11.715 -1.283 1.00 81.69 95 MET A N 1
ATOM 771 C CA . MET A 1 95 ? -6.509 10.292 -0.970 1.00 81.69 95 MET A CA 1
ATOM 772 C C . MET A 1 95 ? -7.160 10.060 0.398 1.00 81.69 95 MET A C 1
ATOM 774 O O . MET A 1 95 ? -8.016 9.187 0.525 1.00 81.69 95 MET A O 1
ATOM 778 N N . TRP A 1 96 ? -6.785 10.840 1.415 1.00 84.31 96 TRP A N 1
ATOM 779 C CA . TRP A 1 96 ? -7.428 10.780 2.726 1.00 84.31 96 TRP A CA 1
ATOM 780 C C . TRP A 1 96 ? -8.922 11.078 2.633 1.00 84.31 96 TRP A C 1
ATOM 782 O O . TRP A 1 96 ? -9.724 10.268 3.085 1.00 84.31 96 TRP A O 1
ATOM 792 N N . GLU A 1 97 ? -9.302 12.192 2.007 1.00 81.44 97 GLU A N 1
ATOM 793 C CA . GLU A 1 97 ? -10.711 12.571 1.864 1.00 81.44 97 GLU A CA 1
ATOM 794 C C . GLU A 1 97 ? -11.508 11.544 1.057 1.00 81.44 97 GLU A C 1
ATOM 796 O O . GLU A 1 97 ? -12.661 11.273 1.381 1.00 81.44 97 GLU A O 1
ATOM 801 N N . TYR A 1 98 ? -10.891 10.911 0.057 1.00 79.69 98 TYR A N 1
ATOM 802 C CA . TYR A 1 98 ? -11.504 9.810 -0.678 1.00 79.69 98 TYR A CA 1
ATOM 803 C C . TYR A 1 98 ? -11.791 8.605 0.227 1.00 79.69 98 TYR A C 1
ATOM 805 O O . TYR A 1 98 ? -12.917 8.112 0.256 1.00 79.69 98 TYR A O 1
ATOM 813 N N . ILE A 1 99 ? -10.795 8.145 0.989 1.00 85.12 99 ILE A N 1
ATOM 814 C CA . ILE A 1 99 ? -10.941 6.983 1.877 1.00 85.12 99 ILE A CA 1
ATOM 815 C C . ILE A 1 99 ? -11.924 7.296 3.007 1.00 85.12 99 ILE A C 1
ATOM 817 O O . ILE A 1 99 ? -12.845 6.521 3.256 1.00 85.12 99 ILE A O 1
ATOM 821 N N . ARG A 1 100 ? -11.761 8.449 3.662 1.00 84.50 100 ARG A N 1
ATOM 822 C CA . ARG A 1 100 ? -12.644 8.924 4.728 1.00 84.50 100 ARG A CA 1
ATOM 823 C C . ARG A 1 100 ? -14.073 9.073 4.226 1.00 84.50 100 ARG A C 1
ATOM 825 O O . ARG A 1 100 ? -14.991 8.544 4.841 1.00 84.50 100 ARG A O 1
ATOM 832 N N . GLY A 1 101 ? -14.252 9.721 3.077 1.00 81.31 101 GLY A N 1
ATOM 833 C CA . GLY A 1 101 ? -15.544 9.872 2.421 1.00 81.31 101 GLY A CA 1
ATOM 834 C C . GLY A 1 101 ? -16.183 8.526 2.101 1.00 81.31 101 GLY A C 1
ATOM 835 O O . GLY A 1 101 ? -17.352 8.341 2.408 1.00 81.31 101 GLY A O 1
ATOM 836 N N . TYR A 1 102 ? -15.427 7.570 1.557 1.00 81.25 102 TYR A N 1
ATOM 837 C CA . TYR A 1 102 ? -15.911 6.217 1.272 1.00 81.25 102 TYR A CA 1
ATOM 838 C C . TYR A 1 102 ? -16.334 5.447 2.539 1.00 81.25 102 TYR A C 1
ATOM 840 O O . TYR A 1 102 ? -17.335 4.729 2.514 1.00 81.25 102 TYR A O 1
ATOM 848 N N . MET A 1 103 ? -15.603 5.601 3.648 1.00 83.69 103 MET A N 1
ATOM 849 C CA . MET A 1 103 ? -15.861 4.878 4.901 1.00 83.69 103 MET A CA 1
ATOM 850 C C . MET A 1 103 ? -16.958 5.507 5.771 1.00 83.69 103 MET A C 1
ATOM 852 O O . MET A 1 103 ? -17.719 4.783 6.413 1.00 83.69 103 MET A O 1
ATOM 856 N N . GLU A 1 104 ? -17.041 6.837 5.823 1.00 82.19 104 GLU A N 1
ATOM 857 C CA . GLU A 1 104 ? -17.901 7.563 6.771 1.00 82.19 104 GLU A CA 1
ATOM 858 C C . GLU A 1 104 ? -19.247 7.971 6.183 1.00 82.19 104 GLU A C 1
ATOM 860 O O . GLU A 1 104 ? -20.246 8.026 6.901 1.00 82.19 104 GLU A O 1
ATOM 865 N N . ALA A 1 105 ? -19.297 8.271 4.889 1.00 65.38 105 ALA A N 1
ATOM 866 C CA . ALA A 1 105 ? -20.461 8.886 4.280 1.00 65.38 105 ALA A CA 1
ATOM 867 C C . ALA A 1 105 ? -20.830 8.182 2.972 1.00 65.38 105 ALA A C 1
ATOM 869 O O . ALA A 1 105 ? -19.999 7.687 2.222 1.00 65.38 105 ALA A O 1
ATOM 870 N N . GLY A 1 106 ? -22.119 8.156 2.639 1.00 60.88 106 GLY A N 1
ATOM 871 C CA . GLY A 1 106 ? -22.571 7.821 1.283 1.00 60.88 106 GLY A CA 1
ATOM 872 C C . GLY A 1 106 ? -22.213 8.914 0.267 1.00 60.88 106 GLY A C 1
ATOM 873 O O . GLY A 1 106 ? -23.049 9.258 -0.561 1.00 60.88 106 GLY A O 1
ATOM 874 N N . THR A 1 107 ? -21.037 9.535 0.393 1.00 51.84 107 THR A N 1
ATOM 875 C CA . THR A 1 107 ? -20.642 10.742 -0.334 1.00 51.84 107 THR A CA 1
ATOM 876 C C . THR A 1 107 ? -20.306 10.443 -1.792 1.00 51.84 107 THR A C 1
ATOM 878 O O . THR A 1 107 ? -19.662 9.429 -2.070 1.00 51.84 107 THR A O 1
ATOM 881 N N . PRO A 1 108 ? -20.681 11.337 -2.728 1.00 52.38 108 PRO A N 1
ATOM 882 C CA . PRO A 1 108 ? -20.256 11.233 -4.116 1.00 52.38 108 PRO A CA 1
ATOM 883 C C . PRO A 1 108 ? -18.723 11.335 -4.226 1.00 52.38 108 PRO A C 1
ATOM 885 O O . PRO A 1 108 ? -18.132 12.201 -3.573 1.00 52.38 108 PRO A O 1
ATOM 888 N N . PRO A 1 109 ? -18.077 10.473 -5.031 1.00 53.84 109 PRO A N 1
ATOM 889 C CA . PRO A 1 109 ? -16.627 10.471 -5.209 1.00 53.84 109 PRO A CA 1
ATOM 890 C C . PRO A 1 109 ? -16.125 11.681 -6.023 1.00 53.84 109 PRO A C 1
ATOM 892 O O . PRO A 1 109 ? -16.907 12.511 -6.488 1.00 53.84 109 PRO A O 1
ATOM 895 N N . LEU A 1 110 ? -14.796 11.769 -6.173 1.00 49.97 110 LEU A N 1
ATOM 896 C CA . LEU A 1 110 ? -14.058 12.821 -6.891 1.00 49.97 110 LEU A CA 1
ATOM 897 C C . LEU A 1 110 ? -14.675 13.176 -8.259 1.00 49.97 110 LEU A C 1
ATOM 899 O O . LEU A 1 110 ? -15.257 12.336 -8.949 1.00 49.97 110 LEU A O 1
ATOM 903 N N . ARG A 1 111 ? -14.543 14.449 -8.652 1.00 49.09 111 ARG A N 1
ATOM 904 C CA . ARG A 1 111 ? -15.225 15.025 -9.824 1.00 49.09 111 ARG A CA 1
ATOM 905 C C . ARG A 1 111 ? -14.707 14.424 -11.135 1.00 49.09 111 ARG A C 1
ATOM 907 O O . ARG A 1 111 ? -13.535 14.077 -11.266 1.00 49.09 111 ARG A O 1
ATOM 914 N N . ALA A 1 112 ? -15.574 14.371 -12.150 1.00 43.19 112 ALA A N 1
ATOM 915 C CA . ALA A 1 112 ? -15.201 13.944 -13.498 1.00 43.19 112 ALA A CA 1
ATOM 916 C C . ALA A 1 112 ? -14.009 14.773 -14.029 1.00 43.19 112 ALA A C 1
ATOM 918 O O . ALA A 1 112 ? -14.127 15.984 -14.213 1.00 43.19 112 ALA A O 1
ATOM 919 N N . GLY A 1 113 ? -12.866 14.112 -14.254 1.00 54.00 113 GLY A N 1
ATOM 920 C CA . GLY A 1 113 ? -11.593 14.725 -14.671 1.00 54.00 113 GLY A CA 1
ATOM 921 C C . GLY A 1 113 ? -10.437 14.533 -13.681 1.00 54.00 113 GLY A C 1
ATOM 922 O O . GLY A 1 113 ? -9.283 14.758 -14.036 1.00 54.00 113 GLY A O 1
ATOM 923 N N . GLU A 1 114 ? -10.722 14.067 -12.467 1.00 47.19 114 GLU A N 1
ATOM 924 C CA . GLU A 1 114 ? -9.721 13.818 -11.431 1.00 47.19 114 GLU A CA 1
ATOM 925 C C . GLU A 1 114 ? -9.258 12.353 -11.502 1.00 47.19 114 GLU A C 1
ATOM 927 O O . GLU A 1 114 ? -9.797 11.464 -10.846 1.00 47.19 114 GLU A O 1
ATOM 932 N N . ALA A 1 115 ? -8.303 12.065 -12.390 1.00 48.56 115 ALA A N 1
ATOM 933 C CA . ALA A 1 115 ? -7.731 10.727 -12.485 1.00 48.56 115 ALA A CA 1
ATOM 934 C C . ALA A 1 115 ? -6.755 10.498 -11.315 1.00 48.56 115 ALA A C 1
ATOM 936 O O . ALA A 1 115 ? -5.774 11.244 -11.209 1.00 48.56 115 ALA A O 1
ATOM 937 N N . PRO A 1 116 ? -6.933 9.462 -10.471 1.00 46.44 116 PRO A N 1
ATOM 938 C CA . PRO A 1 116 ? -5.815 8.978 -9.675 1.00 46.44 116 PRO A CA 1
ATOM 939 C C . PRO A 1 116 ? -4.705 8.554 -10.652 1.00 46.44 116 PRO A C 1
ATOM 941 O O . PRO A 1 116 ? -5.013 7.934 -11.677 1.00 46.44 116 PRO A O 1
ATOM 944 N N . PRO A 1 117 ? -3.435 8.923 -10.401 1.00 42.09 117 PRO A N 1
ATOM 945 C CA . PRO A 1 117 ? -2.361 8.741 -11.365 1.00 42.09 117 PRO A CA 1
ATOM 946 C C . PRO A 1 117 ? -2.297 7.279 -11.801 1.00 42.09 117 PRO A C 1
ATOM 948 O O . PRO A 1 117 ? -2.082 6.369 -10.998 1.00 42.09 117 PRO A O 1
ATOM 951 N N . PHE A 1 118 ? -2.528 7.065 -13.096 1.00 39.38 118 PHE A N 1
ATOM 952 C CA . PHE A 1 118 ? -2.428 5.760 -13.721 1.00 39.38 118 PHE A CA 1
ATOM 953 C C . PHE A 1 118 ? -1.007 5.251 -13.488 1.00 39.38 118 PHE A C 1
ATOM 955 O O . PHE A 1 118 ? -0.033 5.866 -13.932 1.00 39.38 118 PHE A O 1
ATOM 962 N N . LYS A 1 119 ? -0.873 4.131 -12.772 1.00 43.81 119 LYS A N 1
ATOM 963 C CA . LYS A 1 119 ? 0.392 3.406 -12.695 1.00 43.81 119 LYS A CA 1
ATOM 964 C C . LYS A 1 119 ? 0.699 2.991 -14.131 1.00 43.81 119 LYS A C 1
ATOM 966 O O . LYS A 1 119 ? -0.033 2.183 -14.696 1.00 43.81 119 LYS A O 1
AT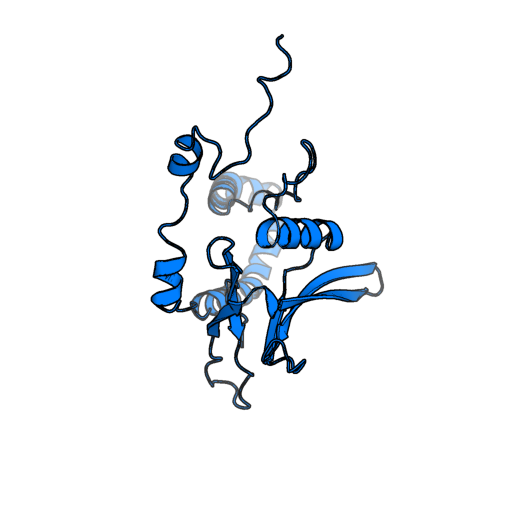OM 971 N N . GLY A 1 120 ? 1.690 3.650 -14.736 1.00 42.47 120 GLY A N 1
ATOM 972 C CA . GLY A 1 120 ? 2.043 3.482 -16.143 1.00 42.47 120 GLY A CA 1
ATOM 973 C C . GLY A 1 120 ? 2.056 2.011 -16.543 1.00 42.47 120 GLY A C 1
ATOM 974 O O . GLY A 1 120 ? 2.419 1.158 -15.730 1.00 42.47 120 GLY A O 1
ATOM 975 N N . GLN A 1 121 ? 1.616 1.740 -17.776 1.00 44.53 121 GLN A N 1
ATOM 976 C CA . GLN A 1 121 ? 1.593 0.411 -18.386 1.00 44.53 121 GLN A CA 1
ATOM 977 C C . GLN A 1 121 ? 2.820 -0.386 -17.935 1.00 44.53 121 GLN A C 1
ATOM 979 O O . GLN A 1 121 ? 3.960 0.019 -18.179 1.00 44.53 121 GLN A O 1
ATOM 984 N N . GLY A 1 122 ? 2.580 -1.482 -17.213 1.00 49.22 122 GLY A N 1
ATOM 985 C CA . GLY A 1 122 ? 3.649 -2.387 -16.829 1.00 49.22 122 GLY A CA 1
ATOM 986 C C . GLY A 1 122 ? 4.419 -2.797 -18.080 1.00 49.22 122 GLY A C 1
ATOM 987 O O . GLY A 1 122 ? 3.827 -3.035 -19.131 1.00 49.22 122 GLY A O 1
ATOM 988 N N . PHE A 1 123 ? 5.743 -2.836 -17.975 1.00 48.53 123 PHE A N 1
ATOM 989 C CA . PHE A 1 123 ? 6.597 -3.291 -19.061 1.00 48.53 123 PHE A CA 1
ATOM 990 C C . PHE A 1 123 ? 6.201 -4.724 -19.450 1.00 48.53 123 PHE A C 1
ATOM 992 O O . PHE A 1 123 ? 6.386 -5.648 -18.653 1.00 48.53 123 PHE A O 1
ATOM 999 N N . ASP A 1 124 ? 5.641 -4.914 -20.650 1.00 66.75 124 ASP A N 1
ATOM 1000 C CA . ASP A 1 124 ? 5.308 -6.246 -21.161 1.00 66.75 124 ASP A CA 1
ATOM 1001 C C . ASP A 1 124 ? 6.603 -6.989 -21.495 1.00 66.75 124 ASP A C 1
ATOM 1003 O O . ASP A 1 124 ? 7.211 -6.844 -22.559 1.00 66.75 124 ASP A O 1
ATOM 1007 N N . MET A 1 125 ? 7.042 -7.788 -20.529 1.00 58.94 125 MET A N 1
ATOM 1008 C CA . MET A 1 125 ? 8.292 -8.525 -20.596 1.00 58.94 125 MET A CA 1
ATOM 1009 C C . MET A 1 125 ? 8.283 -9.601 -21.691 1.00 58.94 125 MET A C 1
ATOM 1011 O O . MET A 1 125 ? 9.349 -9.946 -22.200 1.00 58.94 125 MET A O 1
ATOM 1015 N N . ILE A 1 126 ? 7.112 -10.119 -22.079 1.00 70.31 126 ILE A N 1
ATOM 1016 C CA . ILE A 1 126 ? 6.996 -11.135 -23.132 1.00 70.31 126 ILE A CA 1
ATOM 1017 C C . ILE A 1 126 ? 7.155 -10.475 -24.498 1.00 70.31 126 ILE A C 1
ATOM 1019 O O . ILE A 1 126 ? 7.917 -10.973 -25.332 1.00 70.31 126 ILE A O 1
ATOM 1023 N N . GLU A 1 127 ? 6.481 -9.349 -24.724 1.00 72.56 127 GLU A N 1
ATOM 1024 C CA . GLU A 1 127 ? 6.596 -8.628 -25.991 1.00 72.56 127 GLU A CA 1
ATOM 1025 C C . GLU A 1 127 ? 7.997 -8.028 -26.170 1.00 72.56 127 GLU A C 1
ATOM 1027 O O . GLU A 1 127 ? 8.618 -8.193 -27.224 1.00 72.56 127 GLU A O 1
ATOM 1032 N N . ALA A 1 128 ? 8.576 -7.473 -25.100 1.00 71.81 128 ALA A N 1
ATOM 1033 C CA . ALA A 1 128 ? 9.961 -7.011 -25.100 1.00 71.81 128 ALA A CA 1
ATOM 1034 C C . ALA A 1 128 ? 10.964 -8.138 -25.410 1.00 71.81 128 ALA A C 1
ATOM 1036 O O . ALA A 1 128 ? 11.934 -7.930 -26.146 1.00 71.81 128 ALA A O 1
ATOM 1037 N N . LEU A 1 129 ? 10.733 -9.353 -24.894 1.00 75.81 129 LEU A N 1
ATOM 1038 C CA . LEU A 1 129 ? 11.587 -10.509 -25.173 1.00 75.81 129 LEU A CA 1
ATOM 1039 C C . LEU A 1 129 ? 11.460 -10.973 -26.630 1.00 75.81 129 LEU A C 1
ATOM 1041 O O . LEU A 1 129 ? 12.473 -11.238 -27.281 1.00 75.81 129 LEU A O 1
ATOM 1045 N N . LYS A 1 130 ? 10.238 -11.034 -27.173 1.00 78.19 130 LYS A N 1
ATOM 1046 C CA . LYS A 1 130 ? 10.006 -11.371 -28.587 1.00 78.19 130 LYS A CA 1
ATOM 1047 C C . LYS A 1 130 ? 10.689 -10.375 -29.518 1.00 78.19 130 LYS A C 1
ATOM 1049 O O . LYS A 1 130 ? 11.328 -10.787 -30.489 1.00 78.19 130 LYS A O 1
ATOM 1054 N N . GLN A 1 131 ? 10.582 -9.083 -29.216 1.00 78.69 131 GLN A N 1
ATOM 1055 C CA . GLN A 1 131 ? 11.233 -8.029 -29.987 1.00 78.69 131 GLN A CA 1
ATOM 1056 C C . GLN A 1 131 ? 12.761 -8.156 -29.916 1.00 78.69 131 GLN A C 1
ATOM 1058 O O . GLN A 1 131 ? 13.432 -8.135 -30.947 1.00 78.69 131 GLN A O 1
ATOM 1063 N N . ARG A 1 132 ? 13.313 -8.429 -28.726 1.00 81.25 132 ARG A N 1
ATOM 1064 C CA . ARG A 1 132 ? 14.751 -8.665 -28.533 1.00 81.25 132 ARG A CA 1
ATOM 1065 C C . ARG A 1 132 ? 15.278 -9.860 -29.327 1.00 81.25 132 ARG A C 1
ATOM 1067 O O . ARG A 1 132 ? 16.368 -9.768 -29.883 1.00 81.25 132 ARG A O 1
ATOM 1074 N N . ILE A 1 133 ? 14.537 -10.969 -29.390 1.00 80.69 133 ILE A N 1
ATOM 1075 C CA . ILE A 1 133 ? 14.931 -12.159 -30.166 1.00 80.69 133 ILE A CA 1
ATOM 1076 C C . ILE A 1 133 ? 14.953 -11.842 -31.665 1.00 80.69 133 ILE A C 1
ATOM 1078 O O . ILE A 1 133 ? 15.899 -12.214 -32.360 1.00 80.69 133 ILE A O 1
ATOM 1082 N N . ARG A 1 134 ? 13.930 -11.134 -32.156 1.00 83.19 134 ARG A N 1
ATOM 1083 C CA . ARG A 1 134 ? 13.790 -10.764 -33.571 1.00 83.19 134 ARG A CA 1
ATOM 1084 C C . ARG A 1 134 ? 14.941 -9.881 -34.046 1.00 83.19 134 ARG A C 1
ATOM 1086 O O . ARG A 1 134 ? 15.500 -10.108 -35.117 1.00 83.19 134 ARG A O 1
ATOM 1093 N N . ASP A 1 135 ? 15.321 -8.925 -33.211 1.00 86.38 135 ASP A N 1
ATOM 1094 C CA . ASP A 1 135 ? 16.311 -7.911 -33.551 1.00 86.38 135 ASP A CA 1
ATOM 1095 C C . ASP A 1 135 ? 17.749 -8.318 -33.191 1.00 86.38 135 ASP A C 1
ATOM 1097 O O . ASP A 1 135 ? 18.703 -7.678 -33.627 1.00 86.38 135 ASP A O 1
ATOM 1101 N N . TYR A 1 136 ? 17.938 -9.437 -32.481 1.00 84.44 136 TYR A N 1
ATOM 1102 C CA . TYR A 1 136 ? 19.230 -9.856 -31.926 1.00 84.44 136 TYR A CA 1
ATOM 1103 C C . TYR A 1 136 ? 20.370 -9.862 -32.954 1.00 84.44 136 TYR A C 1
ATOM 1105 O O . TYR A 1 136 ? 21.454 -9.334 -32.705 1.00 84.44 136 TYR A O 1
ATOM 1113 N N . ARG A 1 137 ? 20.127 -10.432 -34.142 1.00 81.94 137 ARG A N 1
ATOM 1114 C CA . ARG A 1 137 ? 21.137 -10.498 -35.212 1.00 81.94 137 ARG A CA 1
ATOM 1115 C C . ARG A 1 137 ? 21.436 -9.136 -35.837 1.00 81.94 137 ARG A C 1
ATOM 1117 O O . ARG A 1 137 ? 22.567 -8.927 -36.269 1.00 81.94 137 ARG A O 1
ATOM 1124 N N . ARG A 1 138 ? 20.445 -8.243 -35.917 1.00 86.25 138 ARG A N 1
ATOM 1125 C CA . ARG A 1 138 ? 20.623 -6.874 -36.420 1.00 86.25 138 ARG A CA 1
ATOM 1126 C C . ARG A 1 138 ? 21.445 -6.067 -35.420 1.00 86.25 138 ARG A C 1
ATOM 1128 O O . ARG A 1 138 ? 22.466 -5.496 -35.789 1.00 86.25 138 ARG A O 1
ATOM 1135 N N . ASP A 1 139 ? 21.083 -6.140 -34.145 1.00 86.56 139 ASP A N 1
ATOM 1136 C CA . ASP A 1 139 ? 21.739 -5.376 -33.090 1.00 86.56 139 ASP A CA 1
ATOM 1137 C C . ASP A 1 139 ? 23.218 -5.761 -32.902 1.00 86.56 139 ASP A C 1
ATOM 1139 O O . ASP A 1 139 ? 24.030 -4.913 -32.545 1.00 86.56 139 ASP A O 1
ATOM 1143 N N . TRP A 1 140 ? 23.598 -7.023 -33.140 1.00 86.50 140 TRP A N 1
ATOM 1144 C CA . TRP A 1 140 ? 25.009 -7.443 -33.124 1.00 86.50 140 TRP A CA 1
ATOM 1145 C C . TRP A 1 140 ? 25.836 -6.844 -34.263 1.00 86.50 140 TRP A C 1
ATOM 1147 O O . TRP A 1 140 ? 27.035 -6.631 -34.091 1.00 86.50 140 TRP A O 1
ATOM 1157 N N . LYS A 1 141 ? 25.209 -6.571 -35.412 1.00 86.75 141 LYS A N 1
ATOM 1158 C CA . LYS A 1 141 ? 25.870 -5.945 -36.563 1.00 86.75 141 LYS A CA 1
ATOM 1159 C C . LYS A 1 141 ? 25.973 -4.432 -36.396 1.00 86.75 141 LYS A C 1
ATOM 1161 O O . LYS A 1 141 ? 27.019 -3.866 -36.681 1.00 86.75 141 LYS A O 1
ATOM 1166 N N . GLU A 1 142 ? 24.907 -3.792 -35.923 1.00 88.81 142 GLU A N 1
ATOM 1167 C CA . GLU A 1 142 ? 24.832 -2.330 -35.793 1.00 88.81 142 GLU A CA 1
ATOM 1168 C C . GLU A 1 142 ? 25.494 -1.813 -34.508 1.00 88.81 142 GLU A C 1
ATOM 1170 O O . GLU A 1 142 ? 26.114 -0.752 -34.506 1.00 88.81 142 GLU A O 1
ATOM 1175 N N . PHE A 1 143 ? 25.416 -2.575 -33.413 1.00 87.75 143 PHE A N 1
ATOM 1176 C CA . PHE A 1 143 ? 25.857 -2.150 -32.083 1.00 87.75 143 PHE A CA 1
ATOM 1177 C C . PHE A 1 143 ? 26.784 -3.175 -31.422 1.00 87.75 143 PHE A C 1
ATOM 1179 O O . PHE A 1 143 ? 26.626 -3.501 -30.243 1.00 87.75 143 PHE A O 1
ATOM 1186 N N . PHE A 1 144 ? 27.777 -3.667 -32.168 1.00 90.38 144 PHE A N 1
ATOM 1187 C CA . PHE A 1 144 ? 28.703 -4.715 -31.724 1.00 90.38 144 PHE A CA 1
ATOM 1188 C C . PHE A 1 144 ? 29.293 -4.463 -30.325 1.00 90.38 144 PHE A C 1
ATOM 1190 O O . PHE A 1 144 ? 29.150 -5.295 -29.431 1.00 90.38 144 PHE A O 1
ATOM 1197 N N . TRP A 1 145 ? 29.891 -3.289 -30.093 1.00 89.44 145 TRP A N 1
ATOM 1198 C CA . TRP A 1 145 ? 30.523 -2.957 -28.808 1.00 89.44 145 TRP A CA 1
ATOM 1199 C C . TRP A 1 145 ? 29.530 -2.891 -27.645 1.00 89.44 145 TRP A C 1
ATOM 1201 O O . TRP A 1 145 ? 29.835 -3.329 -26.536 1.00 89.44 145 TRP A O 1
ATOM 1211 N N . LYS A 1 146 ? 28.315 -2.398 -27.904 1.00 83.25 146 LYS A N 1
ATOM 1212 C CA . LYS A 1 146 ? 27.240 -2.344 -26.907 1.00 83.25 146 LYS A CA 1
ATOM 1213 C C . LYS A 1 146 ? 26.767 -3.752 -26.546 1.00 83.25 146 LYS A C 1
ATOM 1215 O O . LYS A 1 146 ? 26.554 -4.043 -25.373 1.00 83.25 146 LYS A O 1
ATOM 1220 N N . GLN A 1 147 ? 26.638 -4.634 -27.539 1.00 87.19 147 GLN A N 1
ATOM 1221 C CA . GLN A 1 147 ? 26.286 -6.030 -27.297 1.00 87.19 147 GLN A CA 1
ATOM 1222 C C . GLN A 1 147 ? 27.384 -6.759 -26.535 1.00 87.19 147 GLN A C 1
ATOM 1224 O O . GLN A 1 147 ? 27.078 -7.427 -25.551 1.00 87.19 147 GLN A O 1
ATOM 1229 N N . LEU A 1 148 ? 28.650 -6.574 -26.908 1.00 89.00 148 LEU A N 1
ATOM 1230 C CA . LEU A 1 148 ? 29.775 -7.158 -26.186 1.00 89.00 148 LEU A CA 1
ATOM 1231 C C . LEU A 1 148 ? 29.776 -6.731 -24.709 1.00 89.00 148 LEU A C 1
ATOM 1233 O O . LEU A 1 148 ? 29.869 -7.583 -23.830 1.00 89.00 148 LEU A O 1
ATOM 1237 N N . PHE A 1 149 ? 29.579 -5.439 -24.427 1.00 89.44 149 PHE A N 1
ATOM 1238 C CA . PHE A 1 149 ? 29.479 -4.923 -23.060 1.00 89.44 149 PHE A CA 1
ATOM 1239 C C . PHE A 1 149 ? 28.299 -5.524 -22.279 1.00 89.44 149 PHE A C 1
ATOM 1241 O O . PHE A 1 149 ? 28.469 -5.945 -21.133 1.00 89.44 149 PHE A O 1
ATOM 1248 N N . PHE A 1 150 ? 27.110 -5.619 -22.884 1.00 84.19 150 PHE A N 1
ATOM 1249 C CA . PHE A 1 150 ? 25.957 -6.236 -22.221 1.00 84.19 150 PHE A CA 1
ATOM 1250 C C . PHE A 1 150 ? 26.170 -7.719 -21.920 1.00 84.19 150 PHE A C 1
ATOM 1252 O O . PHE A 1 150 ? 25.774 -8.171 -20.854 1.00 84.19 150 PHE A O 1
ATOM 1259 N N . HIS A 1 151 ? 26.817 -8.473 -22.811 1.00 86.50 151 HIS A N 1
ATOM 1260 C CA . HIS A 1 151 ? 27.103 -9.890 -22.569 1.00 86.50 151 HIS A CA 1
ATOM 1261 C C . HIS A 1 151 ? 28.240 -10.084 -21.557 1.00 86.50 151 HIS A C 1
ATOM 1263 O O . HIS A 1 151 ? 28.195 -11.036 -20.787 1.00 86.50 151 HIS A O 1
ATOM 1269 N N . LEU A 1 152 ? 29.214 -9.168 -21.500 1.00 89.81 152 LEU A N 1
ATOM 1270 C CA . LEU A 1 152 ? 30.276 -9.177 -20.489 1.00 89.81 152 LEU A CA 1
ATOM 1271 C C . LEU A 1 152 ? 29.736 -8.859 -19.088 1.00 89.81 152 LEU A C 1
ATOM 1273 O O . LEU A 1 152 ? 30.174 -9.441 -18.101 1.00 89.81 152 LEU A O 1
ATOM 1277 N N . THR A 1 153 ? 28.778 -7.937 -18.997 1.00 85.81 153 THR A N 1
ATOM 1278 C CA . THR A 1 153 ? 28.139 -7.559 -17.729 1.00 85.81 153 THR A CA 1
ATOM 1279 C C . THR A 1 153 ? 26.984 -8.488 -17.346 1.00 85.81 153 THR A C 1
ATOM 1281 O O . THR A 1 153 ? 26.603 -8.529 -16.177 1.00 85.81 153 THR A O 1
ATOM 1284 N N . LEU A 1 154 ? 26.466 -9.292 -18.282 1.00 84.50 154 LEU A N 1
ATOM 1285 C CA . LEU A 1 154 ? 25.376 -10.243 -18.047 1.00 84.50 154 LEU A CA 1
ATOM 1286 C C . LEU A 1 154 ? 25.622 -11.158 -16.836 1.00 84.50 154 LEU A C 1
ATOM 1288 O O . LEU A 1 154 ? 24.710 -11.253 -16.024 1.00 84.50 154 LEU A O 1
ATOM 1292 N N . PRO A 1 155 ? 26.797 -11.793 -16.634 1.00 82.69 155 PRO A N 1
ATOM 1293 C CA . PRO A 1 155 ? 27.020 -12.685 -15.495 1.00 82.69 155 PRO A CA 1
ATOM 1294 C C . PRO A 1 155 ? 26.899 -11.975 -14.141 1.00 82.69 155 PRO A C 1
ATOM 1296 O O . PRO A 1 155 ? 26.365 -12.553 -13.197 1.00 82.69 155 PRO A O 1
ATOM 1299 N N . LEU A 1 156 ? 27.319 -10.706 -14.057 1.00 80.06 156 LEU A N 1
ATOM 1300 C CA . LEU A 1 156 ? 27.154 -9.874 -12.857 1.00 80.06 156 LEU A CA 1
ATOM 1301 C C . LEU A 1 156 ? 25.670 -9.621 -12.565 1.00 80.06 156 LEU A C 1
ATOM 1303 O O . LEU A 1 156 ? 25.221 -9.760 -11.427 1.00 80.06 156 LEU A O 1
ATOM 1307 N N . PHE A 1 157 ? 24.888 -9.313 -13.601 1.00 76.88 157 PHE A N 1
ATOM 1308 C CA . PHE A 1 157 ? 23.444 -9.134 -13.463 1.00 76.88 157 PHE A CA 1
ATOM 1309 C C . PHE A 1 157 ? 22.693 -10.451 -13.270 1.00 76.88 157 PHE A C 1
ATOM 1311 O O . PHE A 1 157 ? 21.633 -10.446 -12.660 1.00 76.88 157 PHE A O 1
ATOM 1318 N N . LEU A 1 158 ? 23.220 -11.581 -13.736 1.00 81.12 158 LEU A N 1
ATOM 1319 C CA . LEU A 1 158 ? 22.573 -12.886 -13.616 1.00 81.12 158 LEU A CA 1
ATOM 1320 C C . LEU A 1 158 ? 22.521 -13.336 -12.155 1.00 81.12 158 LEU A C 1
ATOM 1322 O O . LEU A 1 158 ? 21.486 -13.819 -11.707 1.00 81.12 158 LEU A O 1
ATOM 1326 N N . VAL A 1 159 ? 23.585 -13.074 -11.388 1.00 78.00 159 VAL A N 1
ATOM 1327 C CA . VAL A 1 159 ? 23.586 -13.258 -9.928 1.00 78.00 159 VAL A CA 1
ATOM 1328 C C . VAL A 1 159 ? 22.551 -12.345 -9.271 1.00 78.00 159 VAL A C 1
ATOM 1330 O O . VAL A 1 159 ? 21.759 -12.812 -8.458 1.00 78.00 159 VAL A O 1
ATOM 1333 N N . PHE A 1 160 ? 22.494 -11.067 -9.658 1.00 74.19 160 PHE A N 1
ATOM 1334 C CA . PHE A 1 160 ? 21.492 -10.130 -9.140 1.00 74.19 160 PHE A CA 1
ATOM 1335 C C . PHE A 1 160 ? 20.054 -10.577 -9.451 1.00 74.19 160 PHE A C 1
ATOM 1337 O O . PHE A 1 160 ? 19.206 -10.585 -8.562 1.00 74.19 160 PHE A O 1
ATOM 1344 N N . LEU A 1 161 ? 19.780 -10.996 -10.688 1.00 77.44 161 LEU A N 1
ATOM 1345 C CA . LEU A 1 161 ? 18.477 -11.496 -11.128 1.00 77.44 161 LEU A CA 1
ATOM 1346 C C . LEU A 1 161 ? 18.093 -12.781 -10.398 1.00 77.44 161 LEU A C 1
ATOM 1348 O O . LEU A 1 161 ? 16.935 -12.935 -10.023 1.00 77.44 161 LEU A O 1
ATOM 1352 N N . LEU A 1 162 ? 19.050 -13.683 -10.174 1.00 79.44 162 LEU A N 1
ATOM 1353 C CA . LEU A 1 162 ? 18.820 -14.933 -9.461 1.00 79.44 162 LEU A CA 1
ATOM 1354 C C . LEU A 1 162 ? 18.534 -14.679 -7.980 1.00 79.44 162 LEU A C 1
ATOM 1356 O O . LEU A 1 162 ? 17.557 -15.204 -7.461 1.00 79.44 162 LEU A O 1
ATOM 1360 N N . VAL A 1 163 ? 19.304 -13.809 -7.322 1.00 74.69 163 VAL A N 1
ATOM 1361 C CA . VAL A 1 163 ? 19.033 -13.401 -5.936 1.00 74.69 163 VAL A CA 1
ATOM 1362 C C . VAL A 1 163 ? 17.674 -12.712 -5.841 1.00 74.69 163 VAL A C 1
ATOM 1364 O O . VAL A 1 163 ? 16.870 -13.098 -5.001 1.00 74.69 163 VAL A O 1
ATOM 1367 N N . ASN A 1 164 ? 17.367 -11.761 -6.727 1.00 68.75 164 ASN A N 1
ATOM 1368 C CA . ASN A 1 164 ? 16.070 -11.081 -6.759 1.00 68.75 164 ASN A CA 1
ATOM 1369 C C . ASN A 1 164 ? 14.915 -12.066 -7.034 1.00 68.75 164 ASN A C 1
ATOM 1371 O O . ASN A 1 164 ? 13.852 -11.984 -6.425 1.00 68.75 164 ASN A O 1
ATOM 1375 N N . ARG A 1 165 ? 15.127 -13.078 -7.884 1.00 71.88 165 ARG A N 1
ATOM 1376 C CA . ARG A 1 165 ? 14.147 -14.150 -8.096 1.00 71.88 165 ARG A CA 1
ATOM 1377 C C . ARG A 1 165 ? 13.964 -15.012 -6.849 1.00 71.88 165 ARG A C 1
ATOM 1379 O O . ARG A 1 165 ? 12.828 -15.342 -6.525 1.00 71.88 165 ARG A O 1
ATOM 1386 N N . CYS A 1 166 ? 15.040 -15.336 -6.137 1.00 68.38 166 CYS A N 1
ATOM 1387 C CA . CYS A 1 166 ? 14.953 -16.011 -4.847 1.00 68.38 166 CYS A CA 1
ATOM 1388 C C . CYS A 1 166 ? 14.164 -15.165 -3.840 1.00 68.38 166 CYS A C 1
ATOM 1390 O O . CYS A 1 166 ? 13.340 -15.720 -3.126 1.00 68.38 166 CYS A O 1
ATOM 1392 N N . VAL A 1 167 ? 14.317 -13.834 -3.834 1.00 63.00 167 VAL A N 1
ATOM 1393 C CA . VAL A 1 167 ? 13.480 -12.940 -3.012 1.00 63.00 167 VAL A CA 1
ATOM 1394 C C . VAL A 1 167 ? 11.999 -13.130 -3.323 1.00 63.00 167 VAL A C 1
ATOM 1396 O O . VAL A 1 167 ? 11.224 -13.353 -2.402 1.00 63.00 167 VAL A O 1
ATOM 1399 N N . VAL A 1 168 ? 11.616 -13.114 -4.601 1.00 60.50 168 VAL A N 1
ATOM 1400 C CA . VAL A 1 168 ? 10.219 -13.323 -5.021 1.00 60.50 168 VAL A CA 1
ATOM 1401 C C . VAL A 1 168 ? 9.711 -14.716 -4.642 1.00 60.50 168 VAL A C 1
ATOM 1403 O O . VAL A 1 168 ? 8.589 -14.847 -4.174 1.00 60.50 168 VAL A O 1
ATOM 1406 N N . TRP A 1 169 ? 10.521 -15.764 -4.801 1.00 62.50 169 TRP A N 1
ATOM 1407 C CA . TRP A 1 169 ? 10.131 -17.126 -4.413 1.00 62.50 169 TRP A CA 1
ATOM 1408 C C . TRP A 1 169 ? 10.055 -17.339 -2.904 1.00 62.50 169 TRP A C 1
ATOM 1410 O O . TRP A 1 169 ? 9.283 -18.170 -2.441 1.00 62.50 169 TRP A O 1
ATOM 1420 N N . THR A 1 170 ? 10.838 -16.583 -2.140 1.00 60.12 170 THR A N 1
ATOM 1421 C CA . THR A 1 170 ? 10.771 -16.558 -0.673 1.00 60.12 170 THR A CA 1
ATOM 1422 C C . THR A 1 170 ? 9.801 -15.503 -0.146 1.00 60.12 170 THR A C 1
ATOM 1424 O O . THR A 1 170 ? 9.711 -15.319 1.070 1.00 60.12 170 THR A O 1
ATOM 1427 N N . ALA A 1 171 ? 9.083 -14.799 -1.030 1.00 57.47 171 ALA A N 1
ATOM 1428 C CA . ALA A 1 171 ? 8.085 -13.831 -0.619 1.00 57.47 171 ALA A CA 1
ATOM 1429 C C . ALA A 1 171 ? 6.981 -14.572 0.131 1.00 57.47 171 ALA A C 1
ATOM 1431 O O . ALA A 1 171 ? 6.382 -15.522 -0.372 1.00 57.47 171 ALA A O 1
ATOM 1432 N N . GLN A 1 172 ? 6.751 -14.154 1.369 1.00 56.59 172 GLN A N 1
ATOM 1433 C CA . GLN A 1 172 ? 5.747 -14.772 2.215 1.00 56.59 172 GLN A CA 1
ATOM 1434 C C . GLN A 1 172 ? 4.365 -14.432 1.663 1.00 56.59 172 GLN A C 1
ATOM 1436 O O . GLN A 1 172 ? 4.007 -13.260 1.531 1.00 56.59 172 GLN A O 1
ATOM 1441 N N . THR A 1 173 ? 3.600 -15.466 1.326 1.00 59.03 173 THR A N 1
ATOM 1442 C CA . THR A 1 173 ? 2.198 -15.330 0.944 1.00 59.03 173 THR A CA 1
ATOM 1443 C C . THR A 1 173 ? 1.375 -15.032 2.187 1.00 59.03 173 THR A C 1
ATOM 1445 O O . THR A 1 173 ? 1.469 -15.749 3.184 1.00 59.03 173 THR A O 1
ATOM 1448 N N . VAL A 1 174 ? 0.564 -13.980 2.132 1.00 61.47 174 VAL A N 1
ATOM 1449 C CA . VAL A 1 174 ? -0.334 -13.621 3.231 1.00 61.47 174 VAL A CA 1
ATOM 1450 C C . VAL A 1 174 ? -1.467 -14.640 3.286 1.00 61.47 174 VAL A C 1
ATOM 1452 O O . VAL A 1 174 ? -2.241 -14.764 2.336 1.00 61.47 174 VAL A O 1
ATOM 1455 N N . HIS A 1 175 ? -1.574 -15.368 4.395 1.00 63.91 175 HIS A N 1
ATOM 1456 C CA . HIS A 1 175 ? -2.742 -16.198 4.661 1.00 63.91 175 HIS A CA 1
ATOM 1457 C C . HIS A 1 175 ? -3.846 -15.329 5.266 1.00 63.91 175 HIS A C 1
ATOM 1459 O O . HIS A 1 175 ? -3.684 -14.771 6.351 1.00 63.91 175 HIS A O 1
ATOM 1465 N N . TRP A 1 176 ? -4.963 -15.212 4.551 1.00 65.19 176 TRP A N 1
ATOM 1466 C CA . TRP A 1 176 ? -6.147 -14.497 5.016 1.00 65.19 176 TRP A CA 1
ATOM 1467 C C . TRP A 1 176 ? -7.004 -15.428 5.889 1.00 65.19 176 TRP A C 1
ATOM 1469 O O . TRP A 1 176 ? -7.344 -16.522 5.432 1.00 65.19 176 TRP A O 1
ATOM 1479 N N . PRO A 1 177 ? -7.349 -15.035 7.130 1.00 71.12 177 PRO A N 1
ATOM 1480 C CA . PRO A 1 177 ? -8.332 -15.731 7.954 1.00 71.12 177 PRO A CA 1
ATOM 1481 C C . PRO A 1 177 ? -9.659 -15.913 7.215 1.00 71.12 177 PRO A C 1
ATOM 1483 O O . PRO A 1 177 ? -10.061 -15.049 6.427 1.00 71.12 177 PRO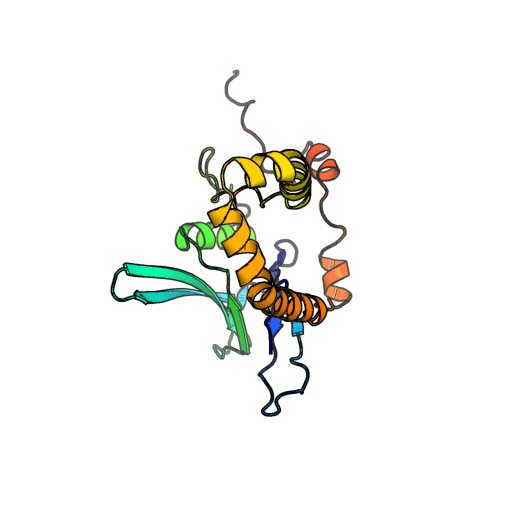 A O 1
ATOM 1486 N N . LYS A 1 178 ? -10.353 -17.026 7.485 1.00 72.56 178 LYS A N 1
ATOM 1487 C CA . LYS A 1 178 ? -11.602 -17.368 6.789 1.00 72.56 178 LYS A CA 1
ATOM 1488 C C . LYS A 1 178 ? -12.665 -16.297 6.974 1.00 72.56 178 LYS A C 1
ATOM 1490 O O . LYS A 1 178 ? -13.333 -15.937 6.014 1.00 72.56 178 LYS A O 1
ATOM 1495 N N . GLU A 1 179 ? -12.730 -15.726 8.169 1.00 69.81 179 GLU A N 1
ATOM 1496 C CA . GLU A 1 179 ? -13.656 -14.660 8.538 1.00 69.81 179 GLU A CA 1
ATOM 1497 C C . GLU A 1 179 ? -13.477 -13.426 7.645 1.00 69.81 179 GLU A C 1
ATOM 1499 O O . GLU A 1 179 ? -14.449 -12.761 7.296 1.00 69.81 179 GLU A O 1
ATOM 1504 N N . ILE A 1 180 ? -12.235 -13.132 7.241 1.00 65.94 180 ILE A N 1
ATOM 1505 C CA . ILE A 1 180 ? -11.930 -12.029 6.327 1.00 65.94 180 ILE A CA 1
ATOM 1506 C C . ILE A 1 180 ? -12.286 -12.429 4.897 1.00 65.94 180 ILE A C 1
ATOM 1508 O O . ILE A 1 180 ? -12.955 -11.671 4.206 1.00 65.94 180 ILE A O 1
ATOM 1512 N N . THR A 1 181 ? -11.897 -13.626 4.447 1.00 69.81 181 THR A N 1
ATOM 1513 C CA . THR A 1 181 ? -12.231 -14.072 3.083 1.00 69.81 181 THR A CA 1
ATOM 1514 C C . THR A 1 181 ? -13.737 -14.190 2.840 1.00 69.81 181 THR A C 1
ATOM 1516 O O . THR A 1 181 ? -14.201 -13.896 1.744 1.00 69.81 181 THR A O 1
ATOM 1519 N N . GLU A 1 182 ? -14.506 -14.578 3.858 1.00 74.12 182 GLU A N 1
ATOM 1520 C CA . GLU A 1 182 ? -15.966 -14.675 3.797 1.00 74.12 182 GLU A CA 1
ATOM 1521 C C . GLU A 1 182 ? -16.625 -13.290 3.826 1.00 74.12 182 GLU A C 1
ATOM 1523 O O . GLU A 1 182 ? -17.577 -13.062 3.084 1.00 74.12 182 GLU A O 1
ATOM 1528 N N . ALA A 1 183 ? -16.094 -12.348 4.616 1.00 64.38 183 ALA A N 1
ATOM 1529 C CA . ALA A 1 183 ? -16.582 -10.968 4.660 1.00 64.38 183 ALA A CA 1
ATOM 1530 C C . ALA A 1 183 ? -16.297 -10.187 3.366 1.00 64.38 183 ALA A C 1
ATOM 1532 O O . ALA A 1 183 ? -17.131 -9.395 2.933 1.00 64.38 183 ALA A O 1
ATOM 1533 N N . LEU A 1 184 ? -15.139 -10.420 2.740 1.00 61.34 184 LEU A N 1
ATOM 1534 C CA . LEU A 1 184 ? -14.754 -9.783 1.476 1.00 61.34 184 LEU A CA 1
ATOM 1535 C C . LEU A 1 184 ? -15.610 -10.253 0.291 1.00 61.34 184 LEU A C 1
ATOM 1537 O O . LEU A 1 184 ? -15.759 -9.515 -0.682 1.00 61.34 184 LEU A O 1
ATOM 1541 N N . GLY A 1 185 ? -16.179 -11.459 0.373 1.00 64.50 185 GLY A N 1
ATOM 1542 C CA . GLY A 1 185 ? -16.936 -12.059 -0.720 1.00 64.50 185 GLY A CA 1
ATOM 1543 C C . GLY A 1 185 ? -16.070 -12.391 -1.948 1.00 64.50 185 GLY A C 1
ATOM 1544 O O . GLY A 1 185 ? -14.838 -12.303 -1.908 1.00 64.50 185 GLY A O 1
ATOM 1545 N N . PRO A 1 186 ? -16.691 -12.835 -3.057 1.00 59.62 186 PRO A N 1
ATOM 1546 C CA . PRO A 1 186 ? -15.974 -13.081 -4.303 1.00 59.62 186 PRO A CA 1
ATOM 1547 C C . PRO A 1 186 ? -15.417 -11.768 -4.887 1.00 59.62 186 PRO A C 1
ATOM 1549 O O . PRO A 1 186 ? -16.053 -10.720 -4.757 1.00 59.62 186 PRO A O 1
ATOM 1552 N N . PRO A 1 187 ? -14.246 -11.803 -5.550 1.00 53.38 187 PRO A N 1
ATOM 1553 C CA . PRO A 1 187 ? -13.660 -10.614 -6.156 1.00 53.38 187 PRO A CA 1
ATOM 1554 C C . PRO A 1 187 ? -14.602 -10.040 -7.217 1.00 53.38 187 PRO A C 1
ATOM 1556 O O . PRO A 1 187 ? -15.081 -10.774 -8.079 1.00 53.38 187 PRO A O 1
ATOM 1559 N N . ILE A 1 188 ? -14.824 -8.725 -7.175 1.00 58.41 188 ILE A N 1
ATOM 1560 C CA . ILE A 1 188 ? -15.621 -8.022 -8.183 1.00 58.41 188 ILE A CA 1
ATOM 1561 C C . ILE A 1 188 ? -14.891 -8.111 -9.528 1.00 58.41 188 ILE A C 1
ATOM 1563 O O . ILE A 1 188 ? -13.769 -7.618 -9.669 1.00 58.41 188 ILE A O 1
ATOM 1567 N N . THR A 1 189 ? -15.516 -8.744 -10.517 1.00 64.19 189 THR A N 1
ATOM 1568 C CA . THR A 1 189 ? -14.955 -8.894 -11.864 1.00 64.19 189 THR A CA 1
ATOM 1569 C C . THR A 1 189 ? -15.417 -7.771 -12.797 1.00 64.19 189 THR A C 1
ATOM 1571 O O . THR A 1 189 ? -16.413 -7.096 -12.546 1.00 64.19 189 THR A O 1
ATOM 1574 N N . GLU A 1 190 ? -14.730 -7.576 -13.929 1.00 60.25 190 GLU A N 1
ATOM 1575 C CA . GLU A 1 190 ? -15.186 -6.632 -14.971 1.00 60.25 190 GLU A CA 1
ATOM 1576 C C . GLU A 1 190 ? -16.579 -6.985 -15.516 1.00 60.25 190 GLU A C 1
ATOM 1578 O O . GLU A 1 190 ? -17.319 -6.096 -15.931 1.00 60.25 190 GLU A O 1
ATOM 1583 N N . ALA A 1 191 ? -16.962 -8.265 -15.481 1.00 66.31 191 ALA A N 1
ATOM 1584 C CA . ALA A 1 191 ? -18.302 -8.699 -15.858 1.00 66.31 191 ALA A CA 1
ATOM 1585 C C . ALA A 1 191 ? -19.354 -8.232 -14.839 1.00 66.31 191 ALA A C 1
ATOM 1587 O O . ALA A 1 191 ? -20.407 -7.749 -15.244 1.00 66.31 191 ALA A O 1
ATOM 1588 N N . ASP A 1 192 ? -19.043 -8.293 -13.541 1.00 57.88 192 ASP A N 1
ATOM 1589 C CA . ASP A 1 192 ? -19.924 -7.795 -12.475 1.00 57.88 192 ASP A CA 1
ATOM 1590 C C . ASP A 1 192 ? -20.074 -6.271 -12.551 1.00 57.88 192 ASP A C 1
ATOM 1592 O O . ASP A 1 192 ? -21.174 -5.740 -12.424 1.00 57.88 192 ASP A O 1
ATOM 1596 N N . LEU A 1 193 ? -18.981 -5.561 -12.851 1.00 60.91 193 LEU A N 1
ATOM 1597 C CA . LEU A 1 193 ? -18.993 -4.109 -13.065 1.00 60.91 193 LEU A CA 1
ATOM 1598 C C . LEU A 1 193 ? -19.775 -3.702 -14.321 1.00 60.91 193 LEU A C 1
ATOM 1600 O O . LEU A 1 193 ? -20.323 -2.604 -14.367 1.00 60.91 193 LEU A O 1
ATOM 1604 N N . ALA A 1 194 ? -19.798 -4.552 -15.349 1.00 64.25 194 ALA A N 1
ATOM 1605 C CA . ALA A 1 194 ? -20.587 -4.335 -16.559 1.00 64.25 194 ALA A CA 1
ATOM 1606 C C . ALA A 1 194 ? -22.073 -4.688 -16.365 1.00 64.25 194 ALA A C 1
ATOM 1608 O O . ALA A 1 194 ? -22.927 -4.098 -17.026 1.00 64.25 194 ALA A O 1
ATOM 1609 N N . ALA A 1 195 ? -22.378 -5.633 -15.472 1.00 67.56 195 ALA A N 1
ATOM 1610 C CA . ALA A 1 195 ? -23.734 -6.059 -15.132 1.00 67.56 195 ALA A CA 1
ATOM 1611 C C . ALA A 1 195 ? -24.414 -5.163 -14.079 1.00 67.56 195 ALA A C 1
ATOM 1613 O O . ALA A 1 195 ? -25.632 -5.232 -13.915 1.00 67.56 195 ALA A O 1
ATOM 1614 N N . ASP A 1 196 ? -23.654 -4.310 -13.387 1.00 65.06 196 ASP A N 1
ATOM 1615 C CA . ASP A 1 196 ? -24.154 -3.336 -12.415 1.00 65.06 196 ASP A CA 1
ATOM 1616 C C . ASP A 1 196 ? -24.889 -2.162 -13.090 1.00 65.06 196 ASP A C 1
ATOM 1618 O O . ASP A 1 196 ? -24.392 -1.039 -13.198 1.00 65.06 196 ASP A O 1
ATOM 1622 N N . SER A 1 197 ? -26.113 -2.428 -13.546 1.00 60.09 197 SER A N 1
ATOM 1623 C CA . SER A 1 197 ? -27.005 -1.431 -14.149 1.00 60.09 197 SER A CA 1
ATOM 1624 C C . SER A 1 197 ? -27.513 -0.381 -13.157 1.00 60.09 197 SER A C 1
ATOM 1626 O O . SER A 1 197 ? -27.984 0.675 -13.570 1.00 60.09 197 SER A O 1
ATOM 1628 N N . GLU A 1 198 ? -27.451 -0.675 -11.855 1.00 59.97 198 GLU A N 1
ATOM 1629 C CA . GLU A 1 198 ? -27.897 0.215 -10.777 1.00 59.97 198 GLU A CA 1
ATOM 1630 C C . GLU A 1 198 ? -26.764 1.083 -10.210 1.00 59.97 198 GLU A C 1
ATOM 1632 O O . GLU A 1 198 ? -27.005 1.851 -9.277 1.00 59.97 198 GLU A O 1
ATOM 1637 N N . HIS A 1 199 ? -25.545 0.996 -10.760 1.00 54.94 199 HIS A N 1
ATOM 1638 C CA . HIS A 1 199 ? -24.403 1.802 -10.322 1.00 54.94 199 HIS A CA 1
ATOM 1639 C C . HIS A 1 199 ? -24.093 1.664 -8.818 1.00 54.94 199 HIS A C 1
ATOM 1641 O O . HIS A 1 199 ? -23.716 2.620 -8.132 1.00 54.94 199 HIS A O 1
ATOM 1647 N N . ARG A 1 200 ? -24.278 0.456 -8.277 1.00 56.56 200 ARG A N 1
ATOM 1648 C CA . ARG A 1 200 ? -24.007 0.130 -6.869 1.00 56.56 200 ARG A CA 1
ATOM 1649 C C . ARG A 1 200 ? -22.537 -0.206 -6.627 1.00 56.56 200 ARG A C 1
ATOM 1651 O O . ARG A 1 200 ? -22.045 -0.004 -5.520 1.00 56.56 200 ARG A O 1
ATOM 1658 N N . LEU A 1 201 ? -21.853 -0.706 -7.655 1.00 53.38 201 LEU A N 1
ATOM 1659 C CA . LEU A 1 201 ? -20.436 -1.070 -7.703 1.00 53.38 201 LEU A CA 1
ATOM 1660 C C . LEU A 1 201 ? -19.585 0.002 -8.414 1.00 53.38 201 LEU A C 1
ATOM 1662 O O . LEU A 1 201 ? -18.414 0.167 -8.074 1.00 53.38 201 LEU A O 1
ATOM 1666 N N . ARG A 1 202 ? -20.149 0.764 -9.368 1.00 50.06 202 ARG A N 1
ATOM 1667 C CA . ARG A 1 202 ? -19.530 1.976 -9.961 1.00 50.06 202 ARG A CA 1
ATOM 1668 C C . ARG A 1 202 ? -20.454 3.179 -9.829 1.00 50.06 202 ARG A C 1
ATOM 1670 O O . ARG A 1 202 ? -21.625 3.055 -10.136 1.00 50.06 202 ARG A O 1
ATOM 1677 N N . ALA A 1 203 ? -19.925 4.357 -9.493 1.00 43.16 203 ALA A N 1
ATOM 1678 C CA . ALA A 1 203 ? -20.710 5.594 -9.492 1.00 43.16 203 ALA A CA 1
ATOM 1679 C C . ALA A 1 203 ? -21.361 5.866 -10.867 1.00 43.16 203 ALA A C 1
ATOM 1681 O O . ALA A 1 203 ? -20.721 5.694 -11.909 1.00 43.16 203 ALA A O 1
ATOM 1682 N N . ALA A 1 204 ? -22.625 6.298 -10.857 1.00 39.91 204 ALA A N 1
ATOM 1683 C CA . ALA A 1 204 ? -23.402 6.570 -12.061 1.00 39.91 204 ALA A CA 1
ATOM 1684 C C . ALA A 1 204 ? -22.768 7.675 -12.916 1.00 39.91 204 ALA A C 1
ATOM 1686 O O . ALA A 1 204 ? -22.433 8.753 -12.427 1.00 39.91 204 ALA A O 1
ATOM 1687 N N . SER A 1 205 ? -22.631 7.417 -14.217 1.00 43.09 205 SER A N 1
ATOM 1688 C CA . SER A 1 205 ? -22.275 8.448 -15.189 1.00 43.09 205 SER A CA 1
ATOM 1689 C C . SER A 1 205 ? -23.498 9.334 -15.429 1.00 43.09 205 SER A C 1
ATOM 1691 O O . SER A 1 205 ? -24.459 8.907 -16.065 1.00 43.09 205 SER A O 1
ATOM 1693 N N . GLU A 1 206 ? -23.466 10.585 -14.967 1.00 45.88 206 GLU A N 1
ATOM 1694 C CA . GLU A 1 206 ? -24.454 11.598 -15.359 1.00 45.88 206 GLU A CA 1
ATOM 1695 C C . GLU A 1 206 ? -24.253 12.004 -16.829 1.00 45.88 206 GLU A C 1
ATOM 1697 O O . GLU A 1 206 ? -23.727 13.067 -17.150 1.00 45.88 206 GLU A O 1
ATOM 1702 N N . ARG A 1 207 ? -24.681 11.152 -17.762 1.00 42.62 207 ARG A N 1
ATOM 1703 C CA . ARG A 1 207 ? -24.958 11.563 -19.149 1.00 42.62 207 ARG A CA 1
ATOM 1704 C C . ARG A 1 207 ? -26.449 11.681 -19.457 1.00 42.62 207 ARG A C 1
ATOM 1706 O O . ARG A 1 207 ? -26.803 11.950 -20.597 1.00 42.62 207 ARG A O 1
ATOM 1713 N N . THR A 1 208 ? -27.316 11.565 -18.453 1.00 42.00 208 THR A N 1
ATOM 1714 C CA . THR A 1 208 ? -28.774 11.523 -18.662 1.00 42.00 208 THR A CA 1
ATOM 1715 C C . THR A 1 208 ? -29.538 12.712 -18.068 1.00 42.00 208 THR A C 1
ATOM 1717 O O . THR A 1 208 ? -30.757 12.742 -18.171 1.00 42.00 208 THR A O 1
ATOM 1720 N N . ALA A 1 209 ? -28.860 13.711 -17.485 1.00 39.00 209 ALA A N 1
ATOM 1721 C CA . ALA A 1 209 ? -29.514 14.887 -16.886 1.00 39.00 209 ALA A CA 1
ATOM 1722 C C . ALA A 1 209 ? -29.473 16.166 -17.753 1.00 39.00 209 ALA A C 1
ATOM 1724 O O . ALA A 1 209 ? -30.024 17.187 -17.357 1.00 39.00 209 ALA A O 1
ATOM 1725 N N . ALA A 1 210 ? -28.861 16.130 -18.943 1.00 38.62 210 ALA A N 1
ATOM 1726 C CA . ALA A 1 210 ? -28.791 17.273 -19.867 1.00 38.62 210 ALA A CA 1
ATOM 1727 C C . ALA A 1 210 ? -29.673 17.069 -21.114 1.00 38.62 210 ALA A C 1
ATOM 1729 O O . ALA A 1 210 ? -29.238 17.283 -22.244 1.00 38.62 210 ALA A O 1
ATOM 1730 N N . GLY A 1 211 ? -30.904 16.604 -20.899 1.00 40.75 211 GLY A N 1
ATOM 1731 C CA . GLY A 1 211 ? -31.890 16.367 -21.951 1.00 40.75 211 GLY A CA 1
ATOM 1732 C C . GLY A 1 211 ? -33.320 16.476 -21.429 1.00 40.75 211 GLY A C 1
ATOM 1733 O O . GLY A 1 211 ? -34.095 15.539 -21.592 1.00 40.75 211 GLY A O 1
ATOM 1734 N N . ALA A 1 212 ? -33.632 17.589 -20.765 1.00 34.09 212 ALA A N 1
ATOM 1735 C CA . ALA A 1 212 ? -34.990 18.074 -20.536 1.00 34.09 212 ALA A CA 1
ATOM 1736 C C . ALA A 1 212 ? -35.064 19.525 -21.020 1.00 34.09 212 ALA A C 1
ATOM 1738 O O . ALA A 1 212 ? -34.116 20.281 -20.703 1.00 34.09 212 ALA A O 1
#

Secondary structure (DSSP, 8-state):
-PPPS----EEETTTTEEEEEEE----SSTTSPP-EEEEEEEGGGEEEEEEEEEEEETTEEEEEEEEEEEEES-SS---EEEEEEPPPBS-HHHHHHHHHHHHH-----S-TT-PPPP------HHHHHHHHHHHHHHHHHHSHHHHHHHHHHHHHHHHHHHHHHHHHHTPPPPBPPHHHHHHH-SPPPHHHHHH-TT-SSS-----SSS--

InterPro domains:
  IPR046554 Domain of unknown function DUF6708 [PF20455] (2-182)

pLDDT: mean 71.44, std 15.32, range [34.09, 91.81]